Protein AF-A0A848ZVU8-F1 (afdb_monomer_lite)

Structure (mmCIF, N/CA/C/O backb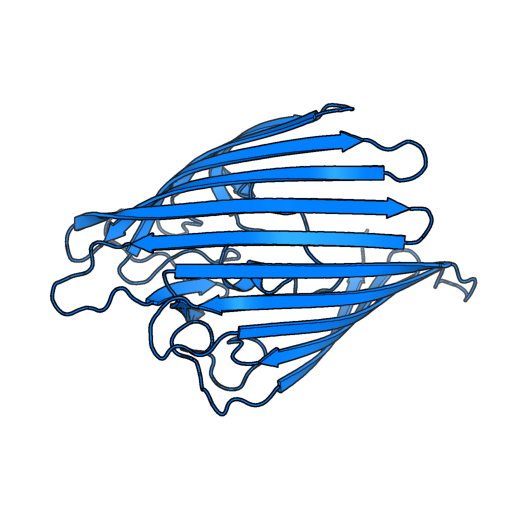one):
data_AF-A0A848ZVU8-F1
#
_entry.id   AF-A0A848ZVU8-F1
#
loop_
_atom_site.group_PDB
_atom_site.id
_atom_site.type_symbol
_atom_site.label_atom_id
_atom_site.label_alt_id
_atom_site.label_comp_id
_atom_site.label_asym_id
_atom_site.label_entity_id
_atom_site.label_seq_id
_atom_site.pdbx_PDB_ins_code
_atom_site.Cartn_x
_atom_site.Cartn_y
_atom_site.Cartn_z
_atom_site.occupancy
_atom_site.B_iso_or_equiv
_atom_site.auth_seq_id
_atom_site.auth_comp_id
_atom_site.auth_asym_id
_atom_site.auth_atom_id
_atom_site.pdbx_PDB_model_num
ATOM 1 N N . GLY A 1 1 ? -18.430 6.667 -8.704 1.00 91.88 1 GLY A N 1
ATOM 2 C CA . GLY A 1 1 ? -18.530 5.198 -8.638 1.00 91.88 1 GLY A CA 1
ATOM 3 C C . GLY A 1 1 ? -17.373 4.675 -7.822 1.00 91.88 1 GLY A C 1
ATOM 4 O O . GLY A 1 1 ? -16.769 5.476 -7.120 1.00 91.88 1 GLY A O 1
ATOM 5 N N . LEU A 1 2 ? -17.063 3.386 -7.935 1.00 94.06 2 LEU A N 1
ATOM 6 C CA . LEU A 1 2 ? -15.885 2.800 -7.294 1.00 94.06 2 LEU A CA 1
ATOM 7 C C . LEU A 1 2 ? -14.614 3.335 -7.968 1.00 94.06 2 LEU A C 1
ATOM 9 O O . LEU A 1 2 ? -14.500 3.275 -9.194 1.00 94.06 2 LEU A O 1
ATOM 13 N N . THR A 1 3 ? -13.694 3.915 -7.203 1.00 95.75 3 THR A N 1
ATOM 14 C CA . THR A 1 3 ? -12.430 4.449 -7.726 1.00 95.75 3 THR A CA 1
ATOM 15 C C . THR A 1 3 ? -11.360 4.470 -6.647 1.00 95.75 3 THR A C 1
ATOM 17 O O . THR A 1 3 ? -11.658 4.740 -5.493 1.00 95.75 3 THR A O 1
ATOM 20 N N . GLN A 1 4 ? -10.099 4.306 -7.054 1.00 96.50 4 GLN A N 1
ATOM 21 C CA . GLN A 1 4 ? -8.960 4.319 -6.140 1.00 96.50 4 GLN A CA 1
ATOM 22 C C . GLN A 1 4 ? -8.877 5.619 -5.318 1.00 96.50 4 GLN A C 1
ATOM 24 O O . GLN A 1 4 ? -8.911 6.713 -5.914 1.00 96.50 4 GLN A O 1
ATOM 29 N N . VAL A 1 5 ? -8.714 5.494 -4.001 1.00 97.50 5 VAL A N 1
ATOM 30 C CA . VAL A 1 5 ? -8.488 6.568 -3.027 1.00 97.50 5 VAL A CA 1
ATOM 31 C C . VAL A 1 5 ? -7.141 7.240 -3.315 1.00 97.50 5 VAL A C 1
ATOM 33 O O . VAL A 1 5 ? -6.122 6.557 -3.426 1.00 97.50 5 VAL A O 1
ATOM 36 N N . PRO A 1 6 ? -7.080 8.574 -3.514 1.00 97.69 6 PRO A N 1
ATOM 37 C CA . PRO A 1 6 ? -5.841 9.269 -3.836 1.00 97.69 6 PRO A CA 1
ATOM 38 C C . PRO A 1 6 ? -4.985 9.474 -2.581 1.00 97.69 6 PRO A C 1
ATOM 40 O O . PRO A 1 6 ? -4.923 10.575 -2.040 1.00 97.69 6 PRO A O 1
ATOM 43 N N . PHE A 1 7 ? -4.300 8.417 -2.149 1.00 98.38 7 PHE A N 1
ATOM 44 C CA . PHE A 1 7 ? -3.421 8.430 -0.984 1.00 98.38 7 PHE A CA 1
ATOM 45 C C . PHE A 1 7 ? -2.094 7.713 -1.271 1.00 98.38 7 PHE A C 1
ATOM 47 O O . PHE A 1 7 ? -2.036 6.812 -2.107 1.00 98.38 7 PHE A O 1
ATOM 54 N N . GLY A 1 8 ? -1.010 8.162 -0.628 1.00 98.12 8 GLY A N 1
ATOM 55 C CA . GLY A 1 8 ? 0.324 7.559 -0.735 1.00 98.12 8 GLY A CA 1
ATOM 56 C C . GLY A 1 8 ? 0.882 7.451 -2.163 1.00 98.12 8 GLY A C 1
ATOM 57 O O . GLY A 1 8 ? 0.468 8.164 -3.078 1.00 98.12 8 GLY A O 1
ATOM 58 N N . ILE A 1 9 ? 1.848 6.561 -2.379 1.00 97.94 9 ILE A N 1
ATOM 59 C CA . ILE A 1 9 ? 2.367 6.187 -3.701 1.00 97.94 9 ILE A CA 1
ATOM 60 C C . ILE A 1 9 ? 1.314 5.363 -4.441 1.00 97.94 9 ILE A C 1
ATOM 62 O O . ILE A 1 9 ? 0.715 4.456 -3.879 1.00 97.94 9 ILE A O 1
ATOM 66 N N . GLN A 1 10 ? 1.113 5.669 -5.725 1.00 95.06 10 GLN A N 1
ATOM 67 C CA . GLN A 1 10 ? 0.171 4.957 -6.590 1.00 95.06 10 GLN A CA 1
ATOM 68 C C . GLN A 1 10 ? 0.837 4.577 -7.921 1.00 95.06 10 GLN A C 1
ATOM 70 O O . GLN A 1 10 ? 1.674 5.321 -8.423 1.00 95.06 10 GLN A O 1
ATOM 75 N N . GLN A 1 11 ? 0.449 3.473 -8.561 1.00 84.69 11 GLN A N 1
ATOM 76 C CA . GLN A 1 11 ? -0.543 2.510 -8.063 1.00 84.69 11 GLN A CA 1
ATOM 77 C C . GLN A 1 11 ? 0.030 1.553 -7.004 1.00 84.69 11 GLN A C 1
ATOM 79 O O . GLN A 1 11 ? -0.695 1.159 -6.103 1.00 84.69 11 GLN A O 1
ATOM 84 N N . TYR A 1 12 ? 1.333 1.268 -7.060 1.00 92.56 12 TYR A N 1
ATOM 85 C CA . TYR A 1 12 ? 1.993 0.299 -6.181 1.00 92.56 12 TYR A CA 1
ATOM 86 C C . TYR A 1 12 ? 3.121 0.966 -5.388 1.00 92.56 12 TYR A C 1
ATOM 88 O O . TYR A 1 12 ? 4.042 1.535 -5.988 1.00 92.56 12 TYR A O 1
ATOM 96 N N . ASN A 1 13 ? 3.092 0.877 -4.055 1.00 95.19 13 ASN A N 1
ATOM 97 C CA . ASN A 1 13 ? 4.163 1.364 -3.171 1.00 95.19 13 ASN A CA 1
ATOM 98 C C . ASN A 1 13 ? 5.379 0.413 -3.169 1.00 95.19 13 ASN A C 1
ATOM 100 O O . ASN A 1 13 ? 6.474 0.781 -2.749 1.00 95.19 13 ASN A O 1
ATOM 104 N N . SER A 1 14 ? 5.216 -0.800 -3.693 1.00 96.75 14 SER A N 1
ATOM 105 C CA . SER A 1 14 ? 6.259 -1.821 -3.788 1.00 96.75 14 SER A CA 1
ATOM 106 C C . SER A 1 14 ? 6.562 -2.229 -5.239 1.00 96.75 14 SER A C 1
ATOM 108 O O . SER A 1 14 ? 6.066 -1.615 -6.193 1.00 96.75 14 SER A O 1
ATOM 110 N N . HIS A 1 15 ? 7.441 -3.221 -5.405 1.00 98.06 15 HIS A N 1
ATOM 111 C CA . HIS A 1 15 ? 7.774 -3.868 -6.679 1.00 98.06 15 HIS A CA 1
ATOM 112 C C . HIS A 1 15 ? 7.365 -5.345 -6.724 1.00 98.06 15 HIS A C 1
ATOM 114 O O . HIS A 1 15 ? 7.537 -5.990 -7.754 1.00 98.06 15 HIS A O 1
ATOM 120 N N . ASN A 1 16 ? 6.866 -5.879 -5.612 1.00 97.44 16 ASN A N 1
ATOM 121 C CA . ASN A 1 16 ? 6.530 -7.285 -5.424 1.00 97.44 16 ASN A CA 1
ATOM 122 C C . ASN A 1 16 ? 5.018 -7.546 -5.558 1.00 97.44 16 ASN A C 1
ATOM 124 O O . ASN A 1 16 ? 4.224 -6.608 -5.626 1.00 97.44 16 ASN A O 1
ATOM 128 N N . TRP A 1 17 ? 4.611 -8.818 -5.559 1.00 96.06 17 TRP A N 1
ATOM 129 C CA . TRP A 1 17 ? 3.204 -9.199 -5.728 1.00 96.06 17 TRP A CA 1
ATOM 130 C C . TRP A 1 17 ? 2.322 -8.965 -4.486 1.00 96.06 17 TRP A C 1
ATOM 132 O O . TRP A 1 17 ? 1.121 -8.753 -4.610 1.00 96.06 17 TRP A O 1
ATOM 142 N N . PHE A 1 18 ? 2.899 -8.994 -3.284 1.00 96.00 18 PHE A N 1
ATOM 143 C CA . PHE A 1 18 ? 2.185 -8.874 -2.007 1.00 96.00 18 PHE A CA 1
ATOM 144 C C . PHE A 1 18 ? 1.837 -7.435 -1.602 1.00 96.00 18 PHE A C 1
ATOM 146 O O . PHE A 1 18 ? 1.338 -7.250 -0.490 1.00 96.00 18 PHE A O 1
ATOM 153 N N . PHE A 1 19 ? 2.116 -6.436 -2.447 1.00 96.44 19 PHE A N 1
ATOM 154 C CA . PHE A 1 19 ? 2.071 -5.013 -2.085 1.00 96.44 19 PHE A CA 1
ATOM 155 C C . PHE A 1 19 ? 3.029 -4.670 -0.923 1.00 96.44 19 PHE A C 1
ATOM 157 O O . PHE A 1 19 ? 3.978 -5.411 -0.639 1.00 96.44 19 PHE A O 1
ATOM 164 N N . ASN A 1 20 ? 2.876 -3.495 -0.311 1.00 96.50 20 ASN A N 1
ATOM 165 C CA . ASN A 1 20 ? 3.573 -3.126 0.917 1.00 96.50 20 ASN A CA 1
ATOM 166 C C . ASN A 1 20 ? 2.650 -3.309 2.142 1.00 96.50 20 ASN A C 1
ATOM 168 O O . ASN A 1 20 ? 1.451 -3.536 2.004 1.00 96.50 20 ASN A O 1
ATOM 172 N N . LEU A 1 21 ? 3.194 -3.179 3.356 1.00 97.44 21 LEU A N 1
ATOM 173 C CA . LEU A 1 21 ? 2.435 -3.264 4.609 1.00 97.44 21 LEU A CA 1
ATOM 174 C C . LEU A 1 21 ? 1.251 -2.281 4.647 1.00 97.44 21 LEU A C 1
ATOM 176 O O . LEU A 1 21 ? 0.221 -2.596 5.235 1.00 97.44 21 LEU A O 1
ATOM 180 N N . SER A 1 22 ? 1.375 -1.126 3.981 1.00 97.44 22 SER A N 1
ATOM 181 C CA . SER A 1 22 ? 0.293 -0.144 3.832 1.00 97.44 22 SER A CA 1
ATOM 182 C C . SER A 1 22 ? -0.986 -0.716 3.218 1.00 97.44 22 SER A C 1
ATOM 184 O O . SER A 1 22 ? -2.065 -0.268 3.590 1.00 97.44 22 SER A O 1
ATOM 186 N N . TYR A 1 23 ? -0.883 -1.710 2.330 1.00 97.44 23 TYR A N 1
ATOM 187 C CA . TYR A 1 23 ? -2.045 -2.328 1.685 1.00 97.44 23 TYR A CA 1
ATOM 188 C C . TYR A 1 23 ? -2.958 -2.989 2.716 1.00 97.44 23 TYR A C 1
ATOM 190 O O . TYR A 1 23 ? -4.156 -2.745 2.742 1.00 97.44 23 TYR A O 1
ATOM 198 N N . TYR A 1 24 ? -2.371 -3.737 3.649 1.00 97.06 24 TYR A N 1
ATOM 199 C CA . TYR A 1 24 ? -3.092 -4.497 4.671 1.00 97.06 24 TYR A CA 1
ATOM 200 C C . TYR A 1 24 ? -3.733 -3.631 5.767 1.00 97.06 24 TYR A C 1
ATOM 202 O O . TYR A 1 24 ? -4.309 -4.169 6.710 1.00 97.06 24 TYR A O 1
ATOM 210 N N . VAL A 1 25 ? -3.618 -2.307 5.687 1.00 97.12 25 VAL A N 1
ATOM 211 C CA . VAL A 1 25 ? -4.238 -1.370 6.636 1.00 97.12 25 VAL A CA 1
ATOM 212 C C . VAL A 1 25 ? -4.985 -0.235 5.924 1.00 97.12 25 VAL A C 1
ATOM 214 O O . VAL A 1 25 ? -5.112 0.849 6.485 1.00 97.12 25 VAL A O 1
ATOM 217 N N . GLY A 1 26 ? -5.411 -0.457 4.674 1.00 95.94 26 GLY A N 1
ATOM 218 C CA . GLY A 1 26 ? -6.239 0.489 3.909 1.00 95.94 26 GLY A CA 1
ATOM 219 C C . GLY A 1 26 ? -5.496 1.695 3.329 1.00 95.94 26 GLY A C 1
ATOM 220 O O . GLY A 1 26 ? -6.105 2.608 2.795 1.00 95.94 26 GLY A O 1
ATOM 221 N N . MET A 1 27 ? -4.161 1.729 3.407 1.00 97.25 27 MET A N 1
ATOM 222 C CA . MET A 1 27 ? -3.356 2.911 3.052 1.00 97.25 27 MET A CA 1
ATOM 223 C C . MET A 1 27 ? -2.630 2.782 1.700 1.00 97.25 27 MET A C 1
ATOM 225 O O . MET A 1 27 ? -1.769 3.602 1.366 1.00 97.25 27 MET A O 1
ATOM 229 N N . GLU A 1 28 ? -2.920 1.734 0.928 1.00 97.00 28 GLU A N 1
ATOM 230 C CA . GLU A 1 28 ? -2.388 1.490 -0.417 1.00 97.00 28 GLU A CA 1
ATOM 231 C C . GLU A 1 28 ? -3.404 0.711 -1.253 1.00 97.00 28 GLU A C 1
ATOM 233 O O . GLU A 1 28 ? -4.101 -0.145 -0.729 1.00 97.00 28 GLU A O 1
ATOM 238 N N . ASP A 1 29 ? -3.458 1.012 -2.555 1.00 95.50 29 ASP A N 1
ATOM 239 C CA . ASP A 1 29 ? -4.355 0.403 -3.552 1.00 95.50 29 ASP A CA 1
ATOM 240 C C . ASP A 1 29 ? -5.830 0.277 -3.131 1.00 95.50 29 ASP A C 1
ATOM 242 O O . ASP A 1 29 ? -6.550 -0.624 -3.562 1.00 95.50 29 ASP A O 1
ATOM 246 N N . ASP A 1 30 ? -6.281 1.236 -2.330 1.00 95.00 30 ASP A N 1
ATOM 247 C CA . ASP A 1 30 ? -7.614 1.248 -1.757 1.00 95.00 30 ASP A CA 1
ATOM 248 C C . ASP A 1 30 ? -8.656 1.929 -2.671 1.00 95.00 30 ASP A C 1
ATOM 250 O O . ASP A 1 30 ? -8.293 2.812 -3.455 1.00 95.00 30 ASP A O 1
ATOM 254 N N . HIS A 1 31 ? -9.921 1.497 -2.652 1.00 95.56 31 HIS A N 1
ATOM 255 C CA . HIS A 1 31 ? -10.963 1.806 -3.629 1.00 95.56 31 HIS A CA 1
ATOM 256 C C . HIS A 1 31 ? -12.336 2.008 -2.984 1.00 95.56 31 HIS A C 1
ATOM 258 O O . HIS A 1 31 ? -12.993 1.063 -2.561 1.00 95.56 31 HIS A O 1
ATOM 264 N N . ASP A 1 32 ? -12.859 3.220 -3.164 1.00 95.75 32 ASP A N 1
ATOM 265 C CA . ASP A 1 32 ? -14.072 3.665 -2.490 1.00 95.75 32 ASP A CA 1
ATOM 266 C C . ASP A 1 32 ? -15.152 4.186 -3.435 1.00 95.75 32 ASP A C 1
ATOM 268 O O . ASP A 1 32 ? -14.921 4.540 -4.601 1.00 95.75 32 ASP A O 1
ATOM 272 N N . MET A 1 33 ? -16.376 4.279 -2.912 1.00 95.44 33 MET A N 1
ATOM 273 C CA . MET A 1 33 ? -17.545 4.755 -3.643 1.00 95.44 33 MET A CA 1
ATOM 274 C C . MET A 1 33 ? -17.670 6.277 -3.551 1.00 95.44 33 MET A C 1
ATOM 276 O O . MET A 1 33 ? -18.147 6.846 -2.565 1.00 95.44 33 MET A O 1
ATOM 280 N N . GLY A 1 34 ? -17.290 6.964 -4.630 1.00 96.31 34 GLY A N 1
ATOM 281 C CA . GLY A 1 34 ? -17.234 8.422 -4.614 1.00 96.31 34 GLY A CA 1
ATOM 282 C C . GLY A 1 34 ? -17.113 9.109 -5.966 1.00 96.31 34 GLY A C 1
ATOM 283 O O . GLY A 1 34 ? -17.447 8.563 -7.025 1.00 96.31 34 GLY A O 1
ATOM 284 N N . VAL A 1 35 ? -16.652 10.355 -5.912 1.00 98.06 35 VAL A N 1
ATOM 285 C CA . VAL A 1 35 ? -16.308 11.189 -7.064 1.00 98.06 35 VAL A CA 1
ATOM 286 C C . VAL A 1 35 ? -14.864 11.632 -6.903 1.00 98.06 35 VAL A C 1
ATOM 288 O O . VAL A 1 35 ? -14.488 12.171 -5.866 1.00 98.06 35 VAL A O 1
ATOM 291 N N . LYS A 1 36 ? -14.067 11.435 -7.954 1.00 98.31 36 LYS A N 1
ATOM 292 C CA . LYS A 1 36 ? -12.664 11.836 -8.006 1.00 98.31 36 LYS A CA 1
ATOM 293 C C . LYS A 1 36 ? -12.421 12.742 -9.205 1.00 98.31 36 LYS A C 1
ATOM 295 O O . LYS A 1 36 ? -12.818 12.421 -10.323 1.00 98.31 36 LYS A O 1
ATOM 300 N N . TYR A 1 37 ? -11.738 13.852 -8.963 1.00 98.25 37 TYR A N 1
ATOM 301 C CA . TYR A 1 37 ? -11.158 14.713 -9.982 1.00 98.25 37 TYR A CA 1
ATOM 302 C C . TYR A 1 37 ? -9.642 14.516 -10.005 1.00 98.25 37 TYR A C 1
ATOM 304 O O . TYR A 1 37 ? -9.002 14.454 -8.955 1.00 98.25 37 TYR A O 1
ATOM 312 N N . MET A 1 38 ? -9.061 14.448 -11.202 1.00 98.06 38 MET A N 1
ATOM 313 C CA . MET A 1 38 ? -7.624 14.292 -11.390 1.00 98.06 38 MET A CA 1
ATOM 314 C C . MET A 1 38 ? -7.121 15.233 -12.477 1.00 98.06 38 MET A C 1
ATOM 316 O O . MET A 1 38 ? -7.710 15.336 -13.552 1.00 98.06 38 MET A O 1
ATOM 320 N N . HIS A 1 39 ? -5.986 15.867 -12.203 1.00 98.19 39 HIS A N 1
ATOM 321 C CA . HIS A 1 39 ? -5.200 16.595 -13.182 1.00 98.19 39 HIS A CA 1
ATOM 322 C C . HIS A 1 39 ? -3.796 15.996 -13.270 1.00 98.19 39 HIS A C 1
ATOM 324 O O . HIS A 1 39 ? -3.111 15.850 -12.256 1.00 98.19 39 HIS A O 1
ATOM 330 N N . THR A 1 40 ? -3.349 15.716 -14.494 1.00 97.06 40 THR A N 1
ATOM 331 C CA . THR A 1 40 ? -2.016 15.177 -14.780 1.00 97.06 40 THR A CA 1
ATOM 332 C C . THR A 1 40 ? -1.274 16.131 -15.704 1.00 97.06 40 THR A C 1
ATOM 334 O O . THR A 1 40 ? -1.543 16.180 -16.902 1.00 97.06 40 THR A O 1
ATOM 337 N N . GLY A 1 41 ? -0.339 16.896 -15.145 1.00 97.38 41 GLY A N 1
ATOM 338 C CA . GLY A 1 41 ? 0.552 17.779 -15.891 1.00 97.38 41 GLY A CA 1
ATOM 339 C C . GLY A 1 41 ? 1.993 17.268 -15.922 1.00 97.38 41 GLY A C 1
ATOM 340 O O . GLY A 1 41 ? 2.349 16.268 -15.289 1.00 97.38 41 GLY A O 1
ATOM 341 N N . GLU A 1 42 ? 2.853 17.985 -16.646 1.00 96.44 42 GLU A N 1
ATOM 342 C CA . GLU A 1 42 ? 4.285 17.662 -16.738 1.00 96.44 42 GLU A CA 1
ATOM 343 C C . GLU A 1 42 ? 5.013 17.888 -15.410 1.00 96.44 42 GLU A C 1
ATOM 345 O O . GLU A 1 42 ? 5.807 17.054 -14.990 1.00 96.44 42 GLU A O 1
ATOM 350 N N . LYS A 1 43 ? 4.713 18.998 -14.726 1.00 97.75 43 LYS A N 1
ATOM 351 C CA . LYS A 1 43 ? 5.382 19.400 -13.479 1.00 97.75 43 LYS A CA 1
ATOM 352 C C . LYS A 1 43 ? 4.575 19.069 -12.226 1.00 97.75 43 LYS A C 1
ATOM 354 O O . LYS A 1 43 ? 5.155 18.818 -11.173 1.00 97.75 43 LYS A O 1
ATOM 359 N N . PHE A 1 44 ? 3.250 19.059 -12.341 1.00 98.38 44 PHE A N 1
ATOM 360 C CA . PHE A 1 44 ? 2.343 18.868 -11.216 1.00 98.38 44 PHE A CA 1
ATOM 361 C C . PHE A 1 44 ? 1.251 17.859 -11.552 1.00 98.38 44 PHE A C 1
ATOM 363 O O . PHE A 1 44 ? 0.684 17.892 -12.643 1.00 98.38 44 PHE A O 1
ATOM 370 N N . GLU A 1 45 ? 0.928 16.997 -10.597 1.00 98.38 45 GLU A N 1
ATOM 371 C CA . GLU A 1 45 ? -0.308 16.215 -10.594 1.00 98.38 45 GLU A CA 1
ATOM 372 C C . GLU A 1 45 ? -1.066 16.511 -9.311 1.00 98.38 45 GLU A C 1
ATOM 374 O O . GLU A 1 45 ? -0.458 16.738 -8.262 1.00 98.38 45 GLU A O 1
ATOM 379 N N . TYR A 1 46 ? -2.389 16.485 -9.380 1.00 98.25 46 TYR A N 1
ATOM 380 C CA . TYR A 1 46 ? -3.204 16.519 -8.180 1.00 98.25 46 TYR A CA 1
ATOM 381 C C . TYR A 1 46 ? -4.497 15.743 -8.367 1.00 98.25 46 TYR A C 1
ATOM 383 O O . TYR A 1 46 ? -5.051 15.659 -9.465 1.00 98.25 46 TYR A O 1
ATOM 391 N N . GLN A 1 47 ? -4.956 15.163 -7.268 1.00 98.62 47 GLN A N 1
ATOM 392 C CA . GLN A 1 47 ? -6.198 14.418 -7.177 1.00 98.62 47 GLN A CA 1
ATOM 393 C C . GLN A 1 47 ? -6.989 14.954 -5.988 1.00 98.62 47 GLN A C 1
ATOM 395 O O . GLN A 1 47 ? -6.426 15.180 -4.919 1.00 98.62 47 GLN A O 1
ATOM 400 N N . LEU A 1 48 ? -8.284 15.162 -6.192 1.00 98.69 48 LEU A N 1
ATOM 401 C CA . LEU A 1 48 ? -9.238 15.535 -5.153 1.00 98.69 48 LEU A CA 1
ATOM 402 C C . LEU A 1 48 ? -10.395 14.553 -5.228 1.00 98.69 48 LEU A C 1
ATOM 404 O O . LEU A 1 48 ? -10.921 14.315 -6.318 1.00 98.69 48 LEU A O 1
ATOM 408 N N . ALA A 1 49 ? -10.789 13.986 -4.098 1.00 98.62 49 ALA A N 1
ATOM 409 C CA . ALA A 1 49 ? -11.882 13.034 -4.059 1.00 98.62 49 ALA A CA 1
ATOM 410 C C . ALA A 1 49 ? -12.786 13.255 -2.852 1.00 98.62 49 ALA A C 1
ATOM 412 O O . ALA A 1 49 ? -12.346 13.723 -1.802 1.00 98.62 49 ALA A O 1
ATOM 413 N N . PHE A 1 50 ? -14.053 12.904 -3.042 1.00 98.62 50 PHE A N 1
ATOM 414 C CA . PHE A 1 50 ? -15.024 12.727 -1.977 1.00 98.62 50 PHE A CA 1
ATOM 415 C C . PHE A 1 50 ? -15.631 11.333 -2.095 1.00 98.62 50 PHE A C 1
ATOM 417 O O . PHE A 1 50 ? -16.134 10.971 -3.165 1.00 98.62 50 PHE A O 1
ATOM 424 N N . PHE A 1 51 ? -15.634 10.594 -0.995 1.00 98.00 51 PHE A N 1
ATOM 425 C CA . PHE A 1 51 ? -16.178 9.250 -0.890 1.00 98.00 51 PHE A CA 1
ATOM 426 C C . PHE A 1 51 ? -17.337 9.235 0.095 1.00 98.00 51 PHE A C 1
ATOM 428 O O . PHE A 1 51 ? -17.242 9.698 1.231 1.00 98.00 51 PHE A O 1
ATOM 435 N N . LYS A 1 52 ? -18.487 8.731 -0.358 1.00 95.62 52 LYS A N 1
ATOM 436 C CA . LYS A 1 52 ? -19.677 8.649 0.494 1.00 95.62 52 LYS A CA 1
ATOM 437 C C . LYS A 1 52 ? -19.546 7.511 1.504 1.00 95.62 52 LYS A C 1
ATOM 439 O O . LYS A 1 52 ? -20.095 7.641 2.604 1.00 95.62 52 LYS A O 1
ATOM 444 N N . ASN A 1 53 ? -18.880 6.436 1.097 1.00 92.94 53 ASN A N 1
ATOM 445 C CA . ASN A 1 53 ? -18.671 5.199 1.833 1.00 92.94 53 ASN A CA 1
ATOM 446 C C . ASN A 1 53 ? -17.533 4.386 1.193 1.00 92.94 53 ASN A C 1
ATOM 448 O O . ASN A 1 53 ? -17.244 4.582 0.006 1.00 92.94 53 ASN A O 1
ATOM 452 N N . ALA A 1 54 ? -17.014 3.437 1.969 1.00 91.62 54 ALA A N 1
ATOM 453 C CA . ALA A 1 54 ? -16.119 2.362 1.539 1.00 91.62 54 ALA A CA 1
ATOM 454 C C . ALA A 1 54 ? -16.702 1.463 0.421 1.00 91.62 54 ALA A C 1
ATOM 456 O O . ALA A 1 54 ? -17.854 1.654 -0.006 1.00 91.62 54 ALA A O 1
ATOM 457 N N . GLU A 1 55 ? -15.964 0.444 -0.040 1.00 87.06 55 GLU A N 1
ATOM 458 C CA . GLU A 1 55 ? -16.500 -0.593 -0.937 1.00 87.06 55 GLU A CA 1
ATOM 459 C C . GLU A 1 55 ? -17.722 -1.297 -0.300 1.00 87.06 55 GLU A C 1
ATOM 461 O O . GLU A 1 55 ? -17.612 -2.095 0.633 1.00 87.06 55 GLU A O 1
ATOM 466 N N . GLU A 1 56 ? -18.922 -1.025 -0.830 1.00 82.81 56 GLU A N 1
ATOM 467 C CA . GLU A 1 56 ? -20.175 -1.561 -0.289 1.00 82.81 56 GLU A CA 1
ATOM 468 C C . GLU A 1 56 ? -20.882 -2.507 -1.255 1.00 82.81 56 GLU A C 1
ATOM 470 O O . GLU A 1 56 ? -21.303 -2.128 -2.350 1.00 82.81 56 GLU A O 1
ATOM 475 N N . LEU A 1 57 ? -21.104 -3.741 -0.793 1.00 80.81 57 LEU A N 1
ATOM 476 C CA . LEU A 1 57 ? -21.915 -4.739 -1.500 1.00 80.81 57 LEU A CA 1
ATOM 477 C C . LEU A 1 57 ? -23.393 -4.695 -1.097 1.00 80.81 57 LEU A C 1
ATOM 479 O O . LEU A 1 57 ? -24.250 -5.236 -1.800 1.00 80.81 57 LEU A O 1
ATOM 483 N N . ARG A 1 58 ? -23.702 -4.099 0.060 1.00 75.12 58 ARG A N 1
ATOM 484 C CA . ARG A 1 58 ? -25.061 -3.975 0.594 1.00 75.12 58 ARG A CA 1
ATOM 485 C C . ARG A 1 58 ? -25.311 -2.529 0.989 1.00 75.12 58 ARG A C 1
ATOM 487 O O . ARG A 1 58 ? -24.896 -2.080 2.048 1.00 75.12 58 ARG A O 1
ATOM 494 N N . PHE A 1 59 ? -26.031 -1.809 0.138 1.00 75.00 59 PHE A N 1
ATOM 495 C CA . PHE A 1 59 ? -26.381 -0.420 0.410 1.00 75.00 59 PHE A CA 1
ATOM 496 C C . PHE A 1 59 ? -27.364 -0.330 1.587 1.00 75.00 59 PHE A C 1
ATOM 498 O O . PHE A 1 59 ? -28.499 -0.799 1.496 1.00 75.00 59 PHE A O 1
ATOM 505 N N . GLY A 1 60 ? -26.923 0.278 2.690 1.00 69.44 60 GLY A N 1
ATOM 506 C CA . GLY A 1 60 ? -27.719 0.488 3.897 1.00 69.44 60 GLY A CA 1
ATOM 507 C C . GLY A 1 60 ? -26.895 1.074 5.046 1.00 69.44 60 GLY A C 1
ATOM 508 O O . GLY A 1 60 ? -25.689 0.840 5.149 1.00 69.44 60 GLY A O 1
ATOM 509 N N . ASN A 1 61 ? -27.553 1.834 5.922 1.00 70.75 61 ASN A N 1
ATOM 510 C CA . ASN A 1 61 ? -26.882 2.496 7.047 1.00 70.75 61 ASN A CA 1
ATOM 511 C C . ASN A 1 61 ? -26.745 1.591 8.283 1.00 70.75 61 ASN A C 1
ATOM 513 O O . ASN A 1 61 ? -25.864 1.828 9.094 1.00 70.75 61 ASN A O 1
ATOM 517 N N . ASN A 1 62 ? -27.567 0.540 8.402 1.00 77.69 62 ASN A N 1
ATOM 518 C CA . ASN A 1 62 ? -27.699 -0.254 9.636 1.00 77.69 62 ASN A CA 1
ATOM 519 C C . ASN A 1 62 ? -27.100 -1.665 9.509 1.00 77.69 62 ASN A C 1
ATOM 521 O O . ASN A 1 62 ? -27.421 -2.560 10.288 1.00 77.69 62 ASN A O 1
ATOM 525 N N . THR A 1 63 ? -26.283 -1.896 8.484 1.00 83.12 63 THR A N 1
ATOM 526 C CA . THR A 1 63 ? -25.617 -3.179 8.253 1.00 83.12 63 THR A CA 1
ATOM 527 C C . THR A 1 63 ? -24.117 -2.980 8.193 1.00 83.12 63 THR A C 1
ATOM 529 O O . THR A 1 63 ? -23.641 -2.014 7.592 1.00 83.12 63 THR A O 1
ATOM 532 N N . GLU A 1 64 ? -23.399 -3.929 8.783 1.00 85.88 64 GLU A N 1
ATOM 533 C CA . GLU A 1 64 ? -21.941 -3.993 8.738 1.00 85.88 64 GLU A CA 1
ATOM 534 C C . GLU A 1 64 ? -21.447 -4.080 7.292 1.00 85.88 64 GLU A C 1
ATOM 536 O O . GLU A 1 64 ? -22.085 -4.710 6.436 1.00 85.88 64 GLU A O 1
ATOM 541 N N . THR A 1 65 ? -20.302 -3.453 7.031 1.00 85.56 65 THR A N 1
ATOM 542 C CA . THR A 1 65 ? -19.644 -3.494 5.727 1.00 85.56 65 THR A CA 1
ATOM 543 C C . THR A 1 65 ? -19.204 -4.931 5.428 1.00 85.56 65 THR A C 1
ATOM 545 O O . THR A 1 65 ? -18.564 -5.595 6.245 1.00 85.56 65 THR A O 1
ATOM 548 N N . SER A 1 66 ? -19.527 -5.446 4.242 1.00 89.06 66 SER A N 1
ATOM 549 C CA . SER A 1 66 ? -19.189 -6.831 3.878 1.00 89.06 66 SER A CA 1
ATOM 550 C C . SER A 1 66 ? -17.669 -7.053 3.849 1.00 89.06 66 SER A C 1
ATOM 552 O O . SER A 1 66 ? -16.980 -6.278 3.191 1.00 89.06 66 SER A O 1
ATOM 554 N N . PRO A 1 67 ? -17.133 -8.138 4.444 1.00 89.56 67 PRO A N 1
ATOM 555 C CA . PRO A 1 67 ? -15.703 -8.445 4.367 1.00 89.56 67 PRO A CA 1
ATOM 556 C C . PRO A 1 67 ? -15.281 -9.002 2.995 1.00 89.56 67 PRO A C 1
ATOM 558 O O . PRO A 1 67 ? -14.093 -9.093 2.708 1.00 89.56 67 PRO A O 1
ATOM 561 N N . ASN A 1 68 ? -16.230 -9.402 2.138 1.00 90.56 68 ASN A N 1
ATOM 562 C CA . ASN A 1 68 ? -15.972 -9.977 0.807 1.00 90.56 68 ASN A CA 1
ATOM 563 C C . ASN A 1 68 ? -15.639 -8.903 -0.242 1.00 90.56 68 ASN A C 1
ATOM 565 O O . ASN A 1 68 ? -16.351 -8.773 -1.233 1.00 90.56 68 ASN A O 1
ATOM 569 N N . ARG A 1 69 ? -14.593 -8.125 0.008 1.00 89.50 69 ARG A N 1
ATOM 570 C CA . ARG A 1 69 ? -14.183 -6.958 -0.780 1.00 89.50 69 ARG A CA 1
ATOM 571 C C . ARG A 1 69 ? -12.689 -7.005 -1.095 1.00 89.50 69 ARG A C 1
ATOM 573 O O . ARG A 1 69 ? -11.979 -7.839 -0.522 1.00 89.50 69 ARG A O 1
ATOM 580 N N . TYR A 1 70 ? -12.242 -6.169 -2.028 1.00 90.88 70 TYR A N 1
ATOM 581 C CA . TYR A 1 70 ? -10.826 -6.075 -2.402 1.00 90.88 70 TYR A CA 1
ATOM 582 C C . TYR A 1 70 ? -10.048 -5.171 -1.442 1.00 90.88 70 TYR A C 1
ATOM 584 O O . TYR A 1 70 ? -8.922 -5.496 -1.063 1.00 90.88 70 TYR A O 1
ATOM 592 N N . SER A 1 71 ? -10.678 -4.062 -1.066 1.00 92.62 71 SER A N 1
ATOM 593 C CA . SER A 1 71 ? -10.108 -2.992 -0.256 1.00 92.62 71 SER A CA 1
ATOM 594 C C . SER A 1 71 ? -10.167 -3.252 1.245 1.00 92.62 71 SER A C 1
ATOM 596 O O . SER A 1 71 ? -11.107 -3.876 1.747 1.00 92.62 71 SER A O 1
ATOM 598 N N . TYR A 1 72 ? -9.138 -2.794 1.963 1.00 94.94 72 TYR A N 1
ATOM 599 C CA . TYR A 1 72 ? -9.039 -2.944 3.415 1.00 94.94 72 TYR A CA 1
ATOM 600 C C . TYR A 1 72 ? -9.608 -1.724 4.122 1.00 94.94 72 TYR A C 1
ATOM 602 O O . TYR A 1 72 ? -8.877 -0.889 4.632 1.00 94.94 72 TYR A O 1
ATOM 610 N N . ASP A 1 73 ? -10.926 -1.699 4.207 1.00 94.25 73 ASP A N 1
ATOM 611 C CA . ASP A 1 73 ? -11.670 -0.644 4.892 1.00 94.25 73 ASP A CA 1
ATOM 612 C C . ASP A 1 73 ? -11.955 -1.004 6.353 1.00 94.25 73 ASP A C 1
ATOM 614 O O . ASP A 1 73 ? -11.889 -2.183 6.742 1.00 94.25 73 ASP A O 1
ATOM 618 N N . ILE A 1 74 ? -12.395 -0.033 7.149 1.00 94.94 74 ILE A N 1
ATOM 619 C CA . ILE A 1 74 ? -12.982 -0.291 8.468 1.00 94.94 74 ILE A CA 1
ATOM 620 C C . ILE A 1 74 ? -14.315 -1.053 8.332 1.00 94.94 74 ILE A C 1
ATOM 622 O O . ILE A 1 74 ? -15.108 -0.880 7.402 1.00 94.94 74 ILE A O 1
ATOM 626 N N . THR A 1 75 ? -14.564 -1.978 9.260 1.00 93.31 75 THR A N 1
ATOM 627 C CA . THR A 1 75 ? -15.791 -2.782 9.329 1.00 93.31 75 THR A CA 1
ATOM 628 C C . THR A 1 75 ? -16.195 -3.114 10.773 1.00 93.31 75 THR A C 1
ATOM 630 O O . THR A 1 75 ? -15.747 -2.497 11.741 1.00 93.31 75 THR A O 1
ATOM 633 N N . GLY A 1 76 ? -17.077 -4.103 10.931 1.00 92.81 76 GLY A N 1
ATOM 634 C CA . GLY A 1 76 ? -17.673 -4.513 12.187 1.00 92.81 76 GLY A CA 1
ATOM 635 C C . GLY A 1 76 ? -18.713 -3.487 12.596 1.00 92.81 76 GLY A C 1
ATOM 636 O O . GLY A 1 76 ? -19.677 -3.240 11.871 1.00 92.81 76 GLY A O 1
ATOM 637 N N . ARG A 1 77 ? -18.505 -2.869 13.759 1.00 94.44 77 ARG A N 1
ATOM 638 C CA . ARG A 1 77 ? -19.444 -1.892 14.324 1.00 94.44 77 ARG A CA 1
ATOM 639 C C . ARG A 1 77 ? -19.204 -0.460 13.849 1.00 94.44 77 ARG A C 1
ATOM 641 O O . ARG A 1 77 ? -19.962 0.415 14.241 1.00 94.44 77 ARG A O 1
ATOM 648 N N . ASN A 1 78 ? -18.199 -0.223 13.005 1.00 95.50 78 ASN A N 1
ATOM 649 C CA . ASN A 1 78 ? -17.876 1.091 12.450 1.00 95.50 78 ASN A CA 1
ATOM 650 C C . ASN A 1 78 ? -17.887 1.062 10.917 1.00 95.50 78 ASN A C 1
ATOM 652 O O . ASN A 1 78 ? -17.623 0.023 10.309 1.00 95.50 78 ASN A O 1
ATOM 656 N N . LYS A 1 79 ? -18.188 2.209 10.300 1.00 94.81 79 LYS A N 1
ATOM 657 C CA . LYS A 1 79 ? -18.203 2.398 8.843 1.00 94.81 79 LYS A CA 1
ATOM 658 C C . LYS A 1 79 ? -17.540 3.715 8.459 1.00 94.81 79 LYS A C 1
ATOM 660 O O . LYS A 1 79 ? -17.927 4.756 8.990 1.00 94.81 79 LYS A O 1
ATOM 665 N N . GLU A 1 80 ? -16.632 3.686 7.490 1.00 95.44 80 GLU A N 1
ATOM 666 C CA . GLU A 1 80 ? -16.105 4.905 6.868 1.00 95.44 80 GLU A CA 1
ATOM 667 C C . GLU A 1 80 ? -17.175 5.552 5.996 1.00 95.44 80 GLU A C 1
ATOM 669 O O . GLU A 1 80 ? -17.745 4.926 5.094 1.00 95.44 80 GLU A O 1
ATOM 674 N N . ILE A 1 81 ? -17.480 6.817 6.285 1.00 95.31 81 ILE A N 1
ATOM 675 C CA . ILE A 1 81 ? -18.424 7.614 5.512 1.00 95.31 81 ILE A CA 1
ATOM 676 C C . ILE A 1 81 ? -17.987 9.072 5.397 1.00 95.31 81 ILE A C 1
ATOM 678 O O . ILE A 1 81 ? -17.442 9.665 6.322 1.00 95.31 81 ILE A O 1
ATOM 682 N N . ASN A 1 82 ? -18.350 9.696 4.274 1.00 97.25 82 ASN A N 1
ATOM 683 C CA . ASN A 1 82 ? -18.119 11.120 4.005 1.00 97.25 82 ASN A CA 1
ATOM 684 C C . ASN A 1 82 ? -16.637 11.525 4.127 1.00 97.25 82 ASN A C 1
ATOM 686 O O . ASN A 1 82 ? -16.298 12.464 4.846 1.00 97.25 82 ASN A O 1
ATOM 690 N N . GLN A 1 83 ? -15.775 10.821 3.407 1.00 98.31 83 GLN A N 1
ATOM 691 C CA . GLN A 1 83 ? -14.336 11.033 3.406 1.00 98.31 83 GLN A CA 1
ATOM 692 C C . GLN A 1 83 ? -13.913 11.980 2.282 1.00 98.31 83 GLN A C 1
ATOM 694 O O . GLN A 1 83 ? -14.406 11.904 1.156 1.00 98.31 83 GLN A O 1
ATOM 699 N N . PHE A 1 84 ? -12.983 12.878 2.586 1.00 98.75 84 PHE A N 1
ATOM 700 C CA . PHE A 1 84 ? -12.301 13.735 1.629 1.00 98.75 84 PHE A CA 1
ATOM 701 C C . PHE A 1 84 ? -10.834 13.337 1.534 1.00 98.75 84 PHE A C 1
ATOM 703 O O . PHE A 1 84 ? -10.147 13.210 2.547 1.00 98.75 84 PHE A O 1
ATOM 710 N N . ASN A 1 85 ? -10.330 13.249 0.305 1.00 98.81 85 ASN A N 1
ATOM 711 C CA . ASN A 1 85 ? -8.918 13.010 0.046 1.00 98.81 85 ASN A CA 1
ATOM 712 C C . ASN A 1 85 ? -8.348 14.066 -0.891 1.00 98.81 85 ASN A C 1
ATOM 714 O O . ASN A 1 85 ? -8.990 14.505 -1.853 1.00 98.81 85 ASN A O 1
ATOM 718 N N . GLY A 1 86 ? -7.094 14.420 -0.641 1.00 98.69 86 GLY A N 1
ATOM 719 C CA . GLY A 1 86 ? -6.302 15.279 -1.502 1.00 98.69 86 GLY A CA 1
ATOM 720 C C . GLY A 1 86 ? -4.907 14.708 -1.683 1.00 98.69 86 GLY A C 1
ATOM 721 O O . GLY A 1 86 ? -4.255 14.324 -0.720 1.00 98.69 86 GLY A O 1
ATOM 722 N N . LYS A 1 87 ? -4.420 14.697 -2.918 1.00 98.75 87 LYS A N 1
ATOM 723 C CA . LYS A 1 87 ? -3.052 14.293 -3.234 1.00 98.75 87 LYS A CA 1
ATOM 724 C C . LYS A 1 87 ? -2.434 15.260 -4.211 1.00 98.75 87 LYS A C 1
ATOM 726 O O . LYS A 1 87 ? -3.075 15.673 -5.174 1.00 98.75 87 LYS A O 1
ATOM 731 N N . PHE A 1 88 ? -1.174 15.587 -3.978 1.00 98.81 88 PHE A N 1
ATOM 732 C CA . PHE A 1 88 ? -0.384 16.467 -4.820 1.00 98.81 88 PHE A CA 1
ATOM 733 C C . PHE A 1 88 ? 0.974 15.835 -5.096 1.00 98.81 88 PHE A C 1
ATOM 735 O O . PHE A 1 88 ? 1.591 15.280 -4.191 1.00 98.81 88 PHE A O 1
ATOM 742 N N . ILE A 1 89 ? 1.448 15.937 -6.336 1.00 98.81 89 ILE A N 1
ATOM 743 C CA . ILE A 1 89 ? 2.764 15.459 -6.757 1.00 98.81 89 ILE A CA 1
ATOM 744 C C . ILE A 1 89 ? 3.483 16.563 -7.518 1.00 98.81 89 ILE A C 1
ATOM 746 O O . ILE A 1 89 ? 2.970 17.098 -8.501 1.00 98.81 89 ILE A O 1
ATOM 750 N N . TYR A 1 90 ? 4.712 16.837 -7.100 1.00 98.69 90 TYR A N 1
ATOM 751 C CA . TYR A 1 90 ? 5.677 17.655 -7.807 1.00 98.69 90 TYR A CA 1
ATOM 752 C C . TYR A 1 90 ? 6.705 16.773 -8.520 1.00 98.69 90 TYR A C 1
ATOM 754 O O . TYR A 1 90 ? 7.386 15.965 -7.885 1.00 98.69 90 TYR A O 1
ATOM 762 N N . LYS A 1 91 ? 6.834 16.940 -9.839 1.00 98.69 91 LYS A N 1
ATOM 763 C CA . LYS A 1 91 ? 7.801 16.215 -10.671 1.00 98.69 91 LYS A CA 1
ATOM 764 C C . LYS A 1 91 ? 8.986 17.098 -11.021 1.00 98.69 91 LYS A C 1
ATOM 766 O O . LYS A 1 91 ? 8.812 18.261 -11.395 1.00 98.69 91 LYS A O 1
ATOM 771 N N . PHE A 1 92 ? 10.184 16.538 -10.929 1.00 98.25 92 PHE A N 1
ATOM 772 C CA . PHE A 1 92 ? 11.422 17.242 -11.242 1.00 98.25 92 PHE A CA 1
ATOM 773 C C . PHE A 1 92 ? 12.562 16.273 -11.568 1.00 98.25 92 PHE A C 1
ATOM 775 O O . PHE A 1 92 ? 12.423 15.060 -11.433 1.00 98.25 92 PHE A O 1
ATOM 782 N N . GLY A 1 93 ? 13.699 16.847 -11.963 1.00 96.81 93 GLY A N 1
ATOM 783 C CA . GLY A 1 93 ? 14.922 16.124 -12.292 1.00 96.81 93 GLY A CA 1
ATOM 784 C C . GLY A 1 93 ? 15.080 15.892 -13.795 1.00 96.81 93 GLY A C 1
ATOM 785 O O . GLY A 1 93 ? 14.139 15.518 -14.487 1.00 96.81 93 GLY A O 1
ATOM 786 N N . GLU A 1 94 ? 16.285 16.164 -14.297 1.00 93.19 94 GLU A N 1
ATOM 787 C CA . GLU A 1 94 ? 16.641 15.975 -15.712 1.00 93.19 94 GLU A CA 1
ATOM 788 C C . GLU A 1 94 ? 17.300 14.608 -15.932 1.00 93.19 94 GLU A C 1
ATOM 790 O O . GLU A 1 94 ? 16.910 13.852 -16.815 1.00 93.19 94 GLU A O 1
ATOM 795 N N . ALA A 1 95 ? 18.283 14.266 -15.090 1.00 94.81 95 ALA A N 1
ATOM 796 C CA . ALA A 1 95 ? 19.008 12.996 -15.159 1.00 94.81 95 ALA A CA 1
ATOM 797 C C . ALA A 1 95 ? 18.278 11.836 -14.459 1.00 94.81 95 ALA A C 1
ATOM 799 O O . ALA A 1 95 ? 18.578 10.669 -14.708 1.00 94.81 95 ALA A O 1
ATOM 800 N N . ALA A 1 96 ? 17.349 12.140 -13.554 1.00 97.00 96 ALA A N 1
ATOM 801 C CA . ALA A 1 96 ? 16.527 11.169 -12.844 1.00 97.00 96 ALA A CA 1
ATOM 802 C C . ALA A 1 96 ? 15.093 11.689 -12.798 1.00 97.00 96 ALA A C 1
ATOM 804 O O . ALA A 1 96 ? 14.880 12.856 -12.473 1.00 97.00 96 ALA A O 1
ATOM 805 N N . ALA A 1 97 ? 14.129 10.833 -13.125 1.00 97.88 97 ALA A N 1
ATOM 806 C CA . ALA A 1 97 ? 12.722 11.175 -13.025 1.00 97.88 97 ALA A CA 1
ATOM 807 C C . ALA A 1 97 ? 12.300 11.060 -11.560 1.00 97.88 97 ALA A C 1
ATOM 809 O O . ALA A 1 97 ? 12.214 9.951 -11.028 1.00 97.88 97 ALA A O 1
ATOM 810 N N . THR A 1 98 ? 12.050 12.199 -10.921 1.00 98.38 98 THR A N 1
ATOM 811 C CA . THR A 1 98 ? 11.732 12.276 -9.498 1.00 98.38 98 THR A CA 1
ATOM 812 C C . THR A 1 98 ? 10.325 12.808 -9.275 1.00 98.38 98 THR A C 1
ATOM 814 O O . THR A 1 98 ? 9.876 13.735 -9.953 1.00 98.38 98 THR A O 1
ATOM 817 N N . ARG A 1 99 ? 9.634 12.241 -8.285 1.00 98.56 99 ARG A N 1
ATOM 818 C CA . ARG A 1 99 ? 8.300 12.641 -7.834 1.00 98.56 99 ARG A CA 1
ATOM 819 C C . ARG A 1 99 ? 8.336 12.820 -6.319 1.00 98.56 99 ARG A C 1
ATOM 821 O O . ARG A 1 99 ? 8.669 11.884 -5.604 1.00 98.56 99 ARG A O 1
ATOM 828 N N . LEU A 1 100 ? 7.996 14.009 -5.833 1.00 98.81 100 LEU A N 1
ATOM 829 C CA . LEU A 1 100 ? 7.729 14.273 -4.417 1.00 98.81 100 LEU A CA 1
ATOM 830 C C . LEU A 1 100 ? 6.232 14.501 -4.263 1.00 98.81 100 LEU A C 1
ATOM 832 O O . LEU A 1 100 ? 5.682 15.349 -4.962 1.00 98.81 100 LEU A O 1
ATOM 836 N N . GLY A 1 101 ? 5.582 13.783 -3.359 1.00 98.75 101 GLY A N 1
ATOM 837 C CA . GLY A 1 101 ? 4.154 13.924 -3.143 1.00 98.75 101 GLY A CA 1
ATOM 838 C C . GLY A 1 101 ? 3.742 14.017 -1.687 1.00 98.75 101 GLY A C 1
ATOM 839 O O . GLY A 1 101 ? 4.477 13.653 -0.767 1.00 98.75 101 GLY A O 1
ATOM 840 N N . PHE A 1 102 ? 2.542 14.556 -1.518 1.00 98.81 102 PHE A N 1
ATOM 841 C CA . PHE A 1 102 ? 1.850 14.721 -0.253 1.00 98.81 102 PHE A CA 1
ATOM 842 C C . PHE A 1 102 ? 0.407 14.254 -0.423 1.00 98.81 102 PHE A C 1
ATOM 844 O O . PHE A 1 102 ? -0.219 14.570 -1.439 1.00 98.81 102 PHE A O 1
ATOM 851 N N . SER A 1 103 ? -0.110 13.519 0.557 1.00 98.81 103 SER A N 1
ATOM 852 C CA . SER A 1 103 ? -1.509 13.087 0.599 1.00 98.81 103 SER A CA 1
ATOM 853 C C . SER A 1 103 ? -2.144 13.426 1.940 1.00 98.81 103 SER A C 1
ATOM 855 O O . SER A 1 103 ? -1.469 13.418 2.969 1.00 98.81 103 SER A O 1
ATOM 857 N N . LEU A 1 104 ? -3.439 13.711 1.907 1.00 98.75 104 LEU A N 1
ATOM 858 C CA . LEU A 1 104 ? -4.290 13.965 3.059 1.00 98.75 104 LEU A CA 1
ATOM 859 C C . LEU A 1 104 ? -5.596 13.190 2.905 1.00 98.75 104 LEU A C 1
ATOM 861 O O . LEU A 1 104 ? -6.132 13.078 1.800 1.00 98.75 104 LEU A O 1
ATOM 865 N N . GLU A 1 105 ? -6.099 12.706 4.026 1.00 98.69 105 GLU A N 1
ATOM 866 C CA . GLU A 1 105 ? -7.358 11.994 4.165 1.00 98.69 105 GLU A CA 1
ATOM 867 C C . GLU A 1 105 ? -8.042 12.440 5.454 1.00 98.69 105 GLU A C 1
ATOM 869 O O . GLU A 1 105 ? -7.384 12.586 6.487 1.00 98.69 105 GLU A O 1
ATOM 874 N N . TYR A 1 106 ? -9.347 12.684 5.381 1.00 98.75 106 TYR A N 1
ATOM 875 C CA . TYR A 1 106 ? -10.185 12.966 6.540 1.00 98.75 106 TYR A CA 1
ATOM 876 C C . TYR A 1 106 ? -11.617 12.513 6.271 1.00 98.75 106 TYR A C 1
ATOM 878 O O . TYR A 1 106 ? -12.196 12.902 5.253 1.00 98.75 106 TYR A O 1
ATOM 886 N N . GLY A 1 107 ? -12.205 11.744 7.180 1.00 98.38 107 GLY A N 1
ATOM 887 C CA . GLY A 1 107 ? -13.562 11.227 7.032 1.00 98.38 107 GLY A CA 1
ATOM 888 C C . GLY A 1 107 ? -14.212 10.858 8.358 1.00 98.38 107 GLY A C 1
ATOM 889 O O . GLY A 1 107 ? -13.610 10.965 9.427 1.00 98.38 107 GLY A O 1
ATOM 890 N N . GLY A 1 108 ? -15.483 10.468 8.288 1.00 98.31 108 GLY A N 1
ATOM 891 C CA . GLY A 1 108 ? -16.274 10.068 9.445 1.00 98.31 108 GLY A CA 1
ATOM 892 C C . GLY A 1 108 ? -16.260 8.559 9.668 1.00 98.31 108 GLY A C 1
ATOM 893 O O . GLY A 1 108 ? -16.287 7.784 8.714 1.00 98.31 108 GLY A O 1
ATOM 894 N N . LEU A 1 109 ? -16.293 8.150 10.936 1.00 97.56 109 LEU A N 1
ATOM 895 C CA . LEU A 1 109 ? -16.493 6.765 11.361 1.00 97.56 109 LEU A CA 1
ATOM 896 C C . LEU A 1 109 ? -17.862 6.635 12.026 1.00 97.56 109 LEU A C 1
ATOM 898 O O . LEU A 1 109 ? -18.023 6.954 13.202 1.00 97.56 109 LEU A O 1
ATOM 902 N N . TYR A 1 110 ? -18.859 6.179 11.272 1.00 96.94 110 TYR A N 1
ATOM 903 C CA . TYR A 1 110 ? -20.205 5.972 11.800 1.00 96.94 110 TYR A CA 1
ATOM 904 C C . TYR A 1 110 ? -20.287 4.669 12.581 1.00 96.94 110 TYR A C 1
ATOM 906 O O . TYR A 1 110 ? -20.047 3.597 12.016 1.00 96.94 110 TYR A O 1
ATOM 914 N N . ASN A 1 111 ? -20.653 4.757 13.856 1.00 96.75 111 ASN A N 1
ATOM 915 C CA . ASN A 1 111 ? -20.814 3.592 14.708 1.00 96.75 111 ASN A CA 1
ATOM 916 C C . ASN A 1 111 ? -22.264 3.082 14.680 1.00 96.75 111 ASN A C 1
ATOM 918 O O . ASN A 1 111 ? -23.216 3.838 14.857 1.00 96.75 111 ASN A O 1
ATOM 922 N N . LEU A 1 112 ? -22.434 1.780 14.465 1.00 94.75 112 LEU A N 1
ATOM 923 C CA . LEU A 1 112 ? -23.742 1.142 14.305 1.00 94.75 112 LEU A CA 1
ATOM 924 C C . LEU A 1 112 ? -24.498 0.928 15.623 1.00 94.75 112 LEU A C 1
ATOM 926 O O . LEU A 1 112 ? -25.697 0.663 15.582 1.00 94.75 112 LEU A O 1
ATOM 930 N N . ASP A 1 113 ? -23.808 0.974 16.764 1.00 94.94 113 ASP A N 1
ATOM 931 C CA . ASP A 1 113 ? -24.403 0.766 18.088 1.00 94.94 113 ASP A CA 1
ATOM 932 C C . ASP A 1 113 ? -24.793 2.087 18.752 1.00 94.94 113 ASP A C 1
ATOM 934 O O . ASP A 1 113 ? -25.869 2.186 19.338 1.00 94.94 113 ASP A O 1
ATOM 938 N N . THR A 1 114 ? -23.922 3.096 18.672 1.00 96.06 114 THR A N 1
ATOM 939 C CA . THR A 1 114 ? -24.158 4.420 19.270 1.00 96.06 114 THR A CA 1
ATOM 940 C C . THR A 1 114 ? -24.890 5.373 18.329 1.00 96.06 114 THR A C 1
ATOM 942 O O . THR A 1 114 ? -25.460 6.355 18.793 1.00 96.06 114 THR A O 1
ATOM 945 N N . GLU A 1 115 ? -24.890 5.088 17.021 1.00 96.00 115 GLU A N 1
ATOM 946 C CA . GLU A 1 115 ? -25.348 5.992 15.955 1.00 96.00 115 GLU A CA 1
ATOM 947 C C . GLU A 1 115 ? -24.584 7.331 15.914 1.00 96.00 115 GLU A C 1
ATOM 949 O O . GLU A 1 115 ? -25.020 8.292 15.272 1.00 96.00 115 GLU A O 1
ATOM 954 N N . GLU A 1 116 ? -23.427 7.397 16.573 1.00 96.75 116 GLU A N 1
ATOM 955 C CA . GLU A 1 116 ? -22.571 8.575 16.617 1.00 96.75 116 GLU A CA 1
ATOM 956 C C . GLU A 1 116 ? -21.504 8.540 15.516 1.00 96.75 116 GLU A C 1
ATOM 958 O O . GLU A 1 116 ? -21.172 7.499 14.937 1.00 96.75 116 GLU A O 1
ATOM 963 N N . MET A 1 117 ? -20.984 9.725 15.200 1.00 97.50 117 MET A N 1
ATOM 964 C CA . MET A 1 117 ? -19.951 9.920 14.193 1.00 97.50 117 MET A CA 1
ATOM 965 C C . MET A 1 117 ? -18.622 10.215 14.880 1.00 97.50 117 MET A C 1
ATOM 967 O O . MET A 1 117 ? -18.429 11.316 15.392 1.00 97.50 117 MET A O 1
ATOM 971 N N . GLY A 1 118 ? -17.714 9.245 14.843 1.00 98.00 118 GLY A N 1
ATOM 972 C CA . GLY A 1 118 ? -16.296 9.476 15.088 1.00 98.00 118 GLY A CA 1
ATOM 973 C C . GLY A 1 118 ? -15.586 9.986 13.837 1.00 98.00 118 GLY A C 1
ATOM 974 O O . GLY A 1 118 ? -16.212 10.328 12.831 1.00 98.00 118 GLY A O 1
ATOM 975 N N . GLU A 1 119 ? -14.262 9.986 13.862 1.00 98.31 119 GLU A N 1
ATOM 976 C CA . GLU A 1 119 ? -13.451 10.513 12.764 1.00 98.31 119 GLU A CA 1
ATOM 977 C C . GLU A 1 119 ? -12.212 9.666 12.505 1.00 98.31 119 GLU A C 1
ATOM 979 O O . GLU A 1 119 ? -11.703 8.986 13.395 1.00 98.31 119 GLU A O 1
ATOM 984 N N . HIS A 1 120 ? -11.713 9.725 11.277 1.00 98.50 120 HIS A N 1
ATOM 985 C CA . HIS A 1 120 ? -10.396 9.218 10.930 1.00 98.50 120 HIS A CA 1
ATOM 986 C C . HIS A 1 120 ? -9.660 10.230 10.059 1.00 98.50 120 HIS A C 1
ATOM 988 O O . HIS A 1 120 ? -10.266 11.030 9.338 1.00 98.50 120 HIS A O 1
ATOM 994 N N . ALA A 1 121 ? -8.337 10.218 10.166 1.00 98.75 121 ALA A N 1
ATOM 995 C CA . ALA A 1 121 ? -7.475 11.120 9.429 1.00 98.75 121 ALA A CA 1
ATOM 996 C C . ALA A 1 121 ? -6.136 10.459 9.129 1.00 98.75 121 ALA A C 1
ATOM 998 O O . ALA A 1 121 ? -5.555 9.790 9.987 1.00 98.75 121 ALA A O 1
ATOM 999 N N . ALA A 1 122 ? -5.593 10.735 7.948 1.00 98.88 122 ALA A N 1
ATOM 1000 C CA . ALA A 1 122 ? -4.245 10.324 7.601 1.00 98.88 122 ALA A CA 1
ATOM 1001 C C . ALA A 1 122 ? -3.521 11.387 6.771 1.00 98.88 122 ALA A C 1
ATOM 1003 O O . ALA A 1 122 ? -4.114 12.127 5.985 1.00 98.88 122 ALA A O 1
ATOM 1004 N N . ILE A 1 123 ? -2.202 11.456 6.938 1.00 98.94 123 ILE A N 1
ATOM 1005 C CA . ILE A 1 123 ? -1.314 12.250 6.086 1.00 98.94 123 ILE A CA 1
ATOM 1006 C C . ILE A 1 123 ? -0.153 11.394 5.604 1.00 98.94 123 ILE A C 1
ATOM 1008 O O . ILE A 1 123 ? 0.346 10.548 6.344 1.00 98.94 123 ILE A O 1
ATOM 1012 N N . ALA A 1 124 ? 0.318 11.655 4.387 1.00 98.88 124 ALA A N 1
ATOM 1013 C CA . ALA A 1 124 ? 1.488 10.988 3.835 1.00 98.88 124 ALA A CA 1
ATOM 1014 C C . ALA A 1 124 ? 2.439 11.964 3.147 1.00 98.88 124 ALA A C 1
ATOM 1016 O O . ALA A 1 124 ? 2.007 12.875 2.442 1.00 98.88 124 ALA A O 1
ATOM 1017 N N . VAL A 1 125 ? 3.740 11.715 3.283 1.00 98.94 125 VAL A N 1
ATOM 1018 C CA . VAL A 1 125 ? 4.781 12.270 2.408 1.00 98.94 125 VAL A CA 1
ATOM 1019 C C . VAL A 1 125 ? 5.456 11.106 1.709 1.00 98.94 125 VAL A C 1
ATOM 1021 O O . VAL A 1 125 ? 5.810 10.115 2.349 1.00 98.94 125 VAL A O 1
ATOM 1024 N N . HIS A 1 126 ? 5.652 11.224 0.402 1.00 98.75 126 HIS A N 1
ATOM 1025 C CA . HIS A 1 126 ? 6.251 10.158 -0.379 1.00 98.75 126 HIS A CA 1
ATOM 1026 C C . HIS A 1 126 ? 7.165 10.674 -1.484 1.00 98.75 126 HIS A C 1
ATOM 1028 O O . HIS A 1 126 ? 6.997 11.775 -2.007 1.00 98.75 126 HIS A O 1
ATOM 1034 N N . TYR A 1 127 ? 8.152 9.862 -1.835 1.00 98.75 127 TYR A N 1
ATOM 1035 C CA . TYR A 1 127 ? 9.189 10.188 -2.795 1.00 98.75 127 TYR A CA 1
ATOM 1036 C C . TYR A 1 127 ? 9.462 8.989 -3.695 1.00 98.75 127 TYR A C 1
ATOM 1038 O O . TYR A 1 127 ? 9.661 7.880 -3.206 1.00 98.75 127 TYR A O 1
ATOM 1046 N N . GLU A 1 128 ? 9.510 9.220 -5.001 1.00 98.69 128 GLU A N 1
ATOM 1047 C CA . GLU A 1 128 ? 9.866 8.217 -6.002 1.00 98.69 128 GLU A CA 1
ATOM 1048 C C . GLU A 1 128 ? 10.971 8.771 -6.896 1.00 98.69 128 GLU A C 1
ATOM 1050 O O . GLU A 1 128 ? 10.927 9.934 -7.303 1.00 98.69 128 GLU A O 1
ATOM 1055 N N . ILE A 1 129 ? 11.948 7.936 -7.232 1.00 98.56 129 ILE A N 1
ATOM 1056 C CA . ILE A 1 129 ? 13.033 8.287 -8.143 1.00 98.56 129 ILE A CA 1
ATOM 1057 C C . ILE A 1 129 ? 13.337 7.125 -9.078 1.00 98.56 129 ILE A C 1
ATOM 1059 O O . ILE A 1 129 ? 13.521 5.990 -8.645 1.00 98.56 129 ILE A O 1
ATOM 1063 N N . THR A 1 130 ? 13.450 7.427 -10.366 1.00 98.56 130 THR A N 1
ATOM 1064 C CA . THR A 1 130 ? 13.942 6.493 -11.379 1.00 98.56 130 THR A CA 1
ATOM 1065 C C . THR A 1 130 ? 15.182 7.079 -12.035 1.00 98.56 130 THR A C 1
ATOM 1067 O O . THR A 1 130 ? 15.125 8.148 -12.646 1.00 98.56 130 THR A O 1
ATOM 1070 N N . HIS A 1 131 ? 16.307 6.374 -11.930 1.00 98.38 131 HIS A N 1
ATOM 1071 C CA . HIS A 1 131 ? 17.572 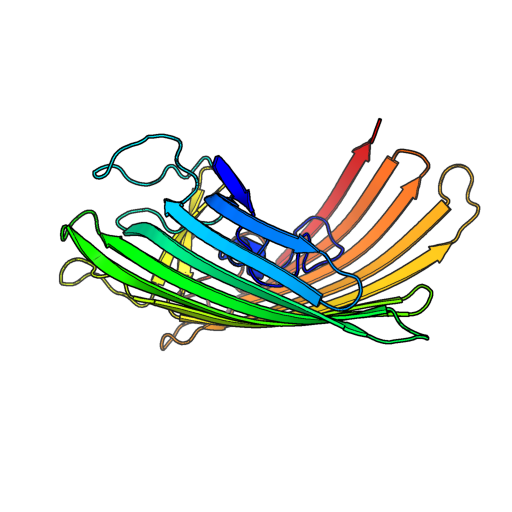6.772 -12.542 1.00 98.38 131 HIS A CA 1
ATOM 1072 C C . HIS A 1 131 ? 18.196 5.591 -13.290 1.00 98.38 131 HIS A C 1
ATOM 1074 O O . HIS A 1 131 ? 18.675 4.625 -12.690 1.00 98.38 131 HIS A O 1
ATOM 1080 N N . GLY A 1 132 ? 18.180 5.662 -14.624 1.00 97.62 132 GLY A N 1
ATOM 1081 C CA . GLY A 1 132 ? 18.596 4.550 -15.476 1.00 97.62 132 GLY A CA 1
ATOM 1082 C C . GLY A 1 132 ? 17.767 3.297 -15.186 1.00 97.62 132 GLY A C 1
ATOM 1083 O O . GLY A 1 132 ? 16.548 3.307 -15.312 1.00 97.62 132 GLY A O 1
ATOM 1084 N N . THR A 1 133 ? 18.431 2.215 -14.783 1.00 98.19 133 THR A N 1
ATOM 1085 C CA . THR A 1 133 ? 17.785 0.930 -14.471 1.00 98.19 133 THR A CA 1
ATOM 1086 C C . THR A 1 133 ? 17.305 0.806 -13.025 1.00 98.19 133 THR A C 1
ATOM 1088 O O . THR A 1 133 ? 16.759 -0.239 -12.671 1.00 98.19 133 THR A O 1
ATOM 1091 N N . TRP A 1 134 ? 17.561 1.806 -12.180 1.00 98.69 134 TRP A N 1
ATOM 1092 C CA . TRP A 1 134 ? 17.195 1.797 -10.766 1.00 98.69 134 TRP A CA 1
ATOM 1093 C C . TRP A 1 134 ? 15.888 2.541 -10.526 1.00 98.69 134 TRP A C 1
ATOM 1095 O O . TRP A 1 134 ? 15.679 3.619 -11.088 1.00 98.69 134 TRP A O 1
ATOM 1105 N N . ASN A 1 135 ? 15.057 2.003 -9.637 1.00 98.75 135 ASN A N 1
ATOM 1106 C CA . ASN A 1 135 ? 13.917 2.705 -9.059 1.00 98.75 135 ASN A CA 1
ATOM 1107 C C . ASN A 1 135 ? 13.997 2.641 -7.530 1.00 98.75 135 ASN A C 1
ATOM 1109 O O . ASN A 1 135 ? 14.384 1.618 -6.967 1.00 98.75 135 ASN A O 1
ATOM 1113 N N . GLY A 1 136 ? 13.666 3.747 -6.875 1.00 98.69 136 GLY A N 1
ATOM 1114 C CA . GLY A 1 136 ? 13.567 3.843 -5.427 1.00 98.69 136 GLY A CA 1
ATOM 1115 C C . GLY A 1 136 ? 12.285 4.555 -5.026 1.00 98.69 136 GLY A C 1
ATOM 1116 O O . GLY A 1 136 ? 11.888 5.528 -5.671 1.00 98.69 136 GLY A O 1
ATOM 1117 N N . LYS A 1 137 ? 11.660 4.087 -3.948 1.00 98.81 137 LYS A N 1
ATOM 1118 C CA . LYS A 1 137 ? 10.451 4.671 -3.370 1.00 98.81 137 LYS A CA 1
ATOM 1119 C C . LYS A 1 137 ? 10.585 4.742 -1.855 1.00 98.81 137 LYS A C 1
ATOM 1121 O O . LYS A 1 137 ? 11.074 3.799 -1.239 1.00 98.81 137 LYS A O 1
ATOM 1126 N N . ALA A 1 138 ? 10.153 5.841 -1.256 1.00 98.81 138 ALA A N 1
ATOM 1127 C CA . ALA A 1 138 ? 10.102 6.010 0.190 1.00 98.81 138 ALA A CA 1
ATOM 1128 C C . ALA A 1 138 ? 8.808 6.719 0.580 1.00 98.81 138 ALA A C 1
ATOM 1130 O O . ALA A 1 138 ? 8.403 7.670 -0.090 1.00 98.81 138 ALA A O 1
ATOM 1131 N N . GLN A 1 139 ? 8.177 6.291 1.668 1.00 98.88 139 GLN A N 1
ATOM 1132 C CA . GLN A 1 139 ? 6.944 6.900 2.150 1.00 98.88 139 GLN A CA 1
ATOM 1133 C C . GLN A 1 139 ? 6.855 6.860 3.672 1.00 98.88 139 GLN A C 1
ATOM 1135 O O . GLN A 1 139 ? 7.305 5.921 4.326 1.00 98.88 139 GLN A O 1
ATOM 1140 N N . PHE A 1 140 ? 6.256 7.913 4.217 1.00 98.88 140 PHE A N 1
ATOM 1141 C CA . PHE A 1 140 ? 5.898 8.039 5.618 1.00 98.88 140 PHE A CA 1
ATOM 1142 C C . PHE A 1 140 ? 4.420 8.409 5.723 1.00 98.88 140 PHE A C 1
ATOM 1144 O O . PHE A 1 140 ? 3.983 9.335 5.038 1.00 98.88 140 PHE A O 1
ATOM 1151 N N . ILE A 1 141 ? 3.680 7.703 6.575 1.00 98.88 141 ILE A N 1
ATOM 1152 C CA . ILE A 1 141 ? 2.266 7.950 6.872 1.00 98.88 141 ILE A CA 1
ATOM 1153 C C . ILE A 1 141 ? 2.099 8.144 8.378 1.00 98.88 141 ILE A C 1
ATOM 1155 O O . ILE A 1 141 ? 2.738 7.449 9.170 1.00 98.88 141 ILE A O 1
ATOM 1159 N N . VAL A 1 142 ? 1.204 9.048 8.760 1.00 98.88 142 VAL A N 1
ATOM 1160 C CA . VAL A 1 142 ? 0.594 9.097 10.093 1.00 98.88 142 VAL A CA 1
ATOM 1161 C C . VAL A 1 142 ? -0.901 8.909 9.899 1.00 98.88 142 VAL A C 1
ATOM 1163 O O . VAL A 1 142 ? -1.482 9.640 9.099 1.00 98.88 142 VAL A O 1
ATOM 1166 N N . ALA A 1 143 ? -1.497 7.956 10.606 1.00 98.75 143 ALA A N 1
ATOM 1167 C CA . ALA A 1 143 ? -2.923 7.662 10.543 1.00 98.75 143 ALA A CA 1
ATOM 1168 C C . ALA A 1 143 ? -3.512 7.564 11.953 1.00 98.75 143 ALA A C 1
ATOM 1170 O O . ALA A 1 143 ? -2.836 7.112 12.885 1.00 98.75 143 ALA A O 1
ATOM 1171 N N . SER A 1 144 ? -4.758 8.005 12.091 1.00 98.62 144 SER A N 1
ATOM 1172 C CA . SER A 1 144 ? -5.527 7.953 13.328 1.00 98.62 144 SER A CA 1
ATOM 1173 C C . SER A 1 144 ? -6.986 7.627 13.046 1.00 98.62 144 SER A C 1
ATOM 1175 O O . SER A 1 144 ? -7.565 8.146 12.089 1.00 98.62 144 SER A O 1
ATOM 1177 N N . HIS A 1 145 ? -7.570 6.798 13.906 1.00 98.56 145 HIS A N 1
ATOM 1178 C CA . HIS A 1 145 ? -8.967 6.385 13.847 1.00 98.56 145 HIS A CA 1
ATOM 1179 C C . HIS A 1 145 ? -9.583 6.526 15.240 1.00 98.56 145 HIS A C 1
ATOM 1181 O O . HIS A 1 145 ? -9.187 5.847 16.183 1.00 98.56 145 HIS A O 1
ATOM 1187 N N . ASN A 1 146 ? -10.575 7.396 15.380 1.00 97.81 146 ASN A N 1
ATOM 1188 C CA . ASN A 1 146 ? -11.233 7.688 16.647 1.00 97.81 146 ASN A CA 1
ATOM 1189 C C . ASN A 1 146 ? -12.748 7.445 16.525 1.00 97.81 146 ASN A C 1
ATOM 1191 O O . ASN A 1 146 ? -13.514 8.396 16.349 1.00 97.81 146 ASN A O 1
ATOM 1195 N N . PRO A 1 147 ? -13.202 6.177 16.555 1.00 97.00 147 PRO A N 1
ATOM 1196 C CA . PRO A 1 147 ? -14.622 5.853 16.490 1.00 97.00 147 PRO A CA 1
ATOM 1197 C C . PRO A 1 147 ? -15.339 6.168 17.810 1.00 97.00 147 PRO A C 1
ATOM 1199 O O . PRO A 1 147 ? -14.802 5.937 18.897 1.00 97.00 147 PRO A O 1
ATOM 1202 N N . GLU A 1 148 ? -16.602 6.592 17.731 1.00 97.19 148 GLU A N 1
ATOM 1203 C CA . GLU A 1 148 ? -17.478 6.745 18.901 1.00 97.19 148 GLU A CA 1
ATOM 1204 C C . GLU A 1 148 ? -18.102 5.398 19.307 1.00 97.19 148 GLU A C 1
ATOM 1206 O O . GLU A 1 148 ? -19.310 5.178 19.216 1.00 97.19 148 GLU A O 1
ATOM 1211 N N . ASN A 1 149 ? -17.247 4.455 19.720 1.00 96.44 149 ASN A N 1
ATOM 1212 C CA . ASN A 1 149 ? -17.668 3.124 20.164 1.00 96.44 149 ASN A CA 1
ATOM 1213 C C . ASN A 1 149 ? -18.533 3.188 21.437 1.00 96.44 149 ASN A C 1
ATOM 1215 O O . ASN A 1 149 ? -18.343 4.067 22.283 1.00 96.44 149 ASN A O 1
ATOM 1219 N N . ALA A 1 150 ? -19.408 2.188 21.605 1.00 95.06 150 ALA A N 1
ATOM 1220 C CA . ALA A 1 150 ? -20.235 2.012 22.797 1.00 95.06 150 ALA A CA 1
ATOM 1221 C C . ALA A 1 150 ? -19.405 1.954 24.090 1.00 95.06 150 ALA A C 1
ATOM 1223 O O . ALA A 1 150 ? -18.278 1.446 24.108 1.00 95.06 150 ALA A O 1
ATOM 1224 N N . GLU A 1 151 ? -19.989 2.438 25.189 1.00 94.19 151 GLU A N 1
ATOM 1225 C CA . GLU A 1 151 ? -19.333 2.498 26.497 1.00 94.19 151 GLU A CA 1
ATOM 1226 C C . GLU A 1 151 ? -18.735 1.136 26.901 1.00 94.19 151 GLU A C 1
ATOM 1228 O O . GLU A 1 151 ? -19.373 0.090 26.787 1.00 94.19 151 GLU A O 1
ATOM 1233 N N . GLY A 1 152 ? -17.481 1.149 27.360 1.00 92.56 152 GLY A N 1
ATOM 1234 C CA . GLY A 1 152 ? -16.737 -0.059 27.730 1.00 92.56 152 GLY A CA 1
ATOM 1235 C C . GLY A 1 152 ? -16.039 -0.780 26.570 1.00 92.56 152 GLY A C 1
ATOM 1236 O O . GLY A 1 152 ? -15.263 -1.699 26.829 1.00 92.56 152 GLY A O 1
ATOM 1237 N N . THR A 1 153 ? -16.246 -0.354 25.320 1.00 93.75 153 THR A N 1
ATOM 1238 C CA . THR A 1 153 ? -15.518 -0.884 24.158 1.00 93.75 153 THR A CA 1
ATOM 1239 C C . THR A 1 153 ? -14.223 -0.091 23.941 1.00 93.75 153 THR A C 1
ATOM 1241 O O . THR A 1 153 ? -14.285 1.135 23.803 1.00 93.75 153 THR A O 1
ATOM 1244 N N . PRO A 1 154 ? -13.045 -0.744 23.902 1.00 92.50 154 PRO A N 1
ATOM 1245 C CA . PRO A 1 154 ? -11.780 -0.068 23.622 1.00 92.50 154 PRO A CA 1
ATOM 1246 C C . PRO A 1 154 ? -11.764 0.657 22.265 1.00 92.50 154 PRO A C 1
ATOM 1248 O O . PRO A 1 154 ? -12.527 0.333 21.353 1.00 92.50 154 PRO A O 1
ATOM 1251 N N . ARG A 1 155 ? -10.888 1.661 22.147 1.00 95.38 155 ARG A N 1
ATOM 1252 C CA . ARG A 1 155 ? -10.684 2.473 20.929 1.00 95.38 155 ARG A CA 1
ATOM 1253 C C . ARG A 1 155 ? -9.245 2.408 20.409 1.00 95.38 155 ARG A C 1
ATOM 1255 O O . ARG A 1 155 ? -8.888 3.142 19.500 1.00 95.38 155 ARG A O 1
ATOM 1262 N N . ASP A 1 156 ? -8.411 1.554 20.993 1.00 97.44 156 ASP A N 1
ATOM 1263 C CA . ASP A 1 156 ? -7.003 1.356 20.630 1.00 97.44 156 ASP A CA 1
ATOM 1264 C C . ASP A 1 156 ? -6.806 0.476 19.385 1.00 97.44 156 ASP A C 1
ATOM 1266 O O . ASP A 1 156 ? -5.726 0.493 18.786 1.00 97.44 156 ASP A O 1
ATOM 1270 N N . ALA A 1 157 ? -7.851 -0.240 18.966 1.00 97.69 157 ALA A N 1
ATOM 1271 C CA . ALA A 1 157 ? -7.907 -0.960 17.704 1.00 97.69 157 ALA A CA 1
ATOM 1272 C C . ALA A 1 157 ? -9.226 -0.714 16.956 1.00 97.69 157 ALA A C 1
ATOM 1274 O O . ALA A 1 157 ? -10.286 -0.520 17.557 1.00 97.69 157 ALA A O 1
ATOM 1275 N N . VAL A 1 158 ? -9.149 -0.796 15.630 1.00 97.69 158 VAL A N 1
ATOM 1276 C CA . VAL A 1 158 ? -10.288 -0.864 14.714 1.00 97.69 158 VAL A CA 1
ATOM 1277 C C . VAL A 1 158 ? -10.306 -2.221 14.022 1.00 97.69 158 VAL A C 1
ATOM 1279 O O . VAL A 1 158 ? -9.269 -2.859 13.841 1.00 97.69 158 VAL A O 1
ATOM 1282 N N . THR A 1 159 ? -11.487 -2.676 13.617 1.00 97.25 159 THR A N 1
ATOM 1283 C CA . THR A 1 159 ? -11.611 -3.864 12.772 1.00 97.25 159 THR A CA 1
ATOM 1284 C C . THR A 1 159 ? -11.552 -3.444 11.313 1.00 97.25 159 THR A C 1
ATOM 1286 O O . THR A 1 159 ? -12.370 -2.636 10.882 1.00 97.25 159 THR A O 1
ATOM 1289 N N . MET A 1 160 ? -10.635 -4.030 10.551 1.00 97.00 160 MET A N 1
ATOM 1290 C CA . MET A 1 160 ? -10.589 -3.928 9.094 1.00 97.00 160 MET A CA 1
ATOM 1291 C C . MET A 1 160 ? -10.889 -5.285 8.466 1.00 97.00 160 MET A C 1
ATOM 1293 O O . MET A 1 160 ? -10.758 -6.323 9.117 1.00 97.00 160 MET A O 1
ATOM 1297 N N . ALA A 1 161 ? -11.321 -5.303 7.208 1.00 94.44 161 ALA A N 1
ATOM 1298 C CA . ALA A 1 161 ? -11.540 -6.555 6.490 1.00 94.44 161 ALA A CA 1
ATOM 1299 C C . ALA A 1 161 ? -11.326 -6.419 4.990 1.00 94.44 161 ALA A C 1
ATOM 1301 O O . ALA A 1 161 ? -11.636 -5.388 4.409 1.00 94.44 161 ALA A O 1
ATOM 1302 N N . ALA A 1 162 ? -10.894 -7.519 4.382 1.00 93.31 162 ALA A N 1
ATOM 1303 C CA . ALA A 1 162 ? -10.982 -7.793 2.953 1.00 93.31 162 ALA A CA 1
ATOM 1304 C C . ALA A 1 162 ? -10.950 -9.317 2.748 1.00 93.31 162 ALA A C 1
ATOM 1306 O O . ALA A 1 162 ? -10.703 -10.079 3.690 1.00 93.31 162 ALA A O 1
ATOM 1307 N N . TYR A 1 163 ? -11.214 -9.787 1.526 1.00 92.25 163 TYR A N 1
ATOM 1308 C CA . TYR A 1 163 ? -11.134 -11.211 1.156 1.00 92.25 163 TYR A CA 1
ATOM 1309 C C . TYR A 1 163 ? -11.899 -12.172 2.089 1.00 92.25 163 TYR A C 1
ATOM 1311 O O . TYR A 1 163 ? -11.519 -13.326 2.289 1.00 92.25 163 TYR A O 1
ATOM 1319 N N . GLY A 1 164 ? -13.001 -11.693 2.663 1.00 91.62 164 GLY A N 1
ATOM 1320 C CA . GLY A 1 164 ? -13.922 -12.477 3.479 1.00 91.62 164 GLY A CA 1
ATOM 1321 C C . GLY A 1 164 ? -13.520 -12.656 4.940 1.00 91.62 164 GLY A C 1
ATOM 1322 O O . GLY A 1 164 ? -14.234 -13.362 5.650 1.00 91.62 164 GLY A O 1
ATOM 1323 N N . THR A 1 165 ? -12.440 -12.023 5.416 1.00 90.75 165 THR A N 1
ATOM 1324 C CA . THR A 1 165 ? -12.004 -12.168 6.816 1.00 90.75 165 THR A CA 1
ATOM 1325 C C . THR A 1 165 ? -11.663 -10.820 7.463 1.00 90.75 165 THR A C 1
ATOM 1327 O O . THR A 1 165 ? -10.898 -10.052 6.878 1.00 90.75 165 THR A O 1
ATOM 1330 N N . PRO A 1 166 ? -12.200 -10.523 8.664 1.00 95.25 166 PRO A N 1
ATOM 1331 C CA . PRO A 1 166 ? -11.801 -9.362 9.449 1.00 95.25 166 PRO A CA 1
ATOM 1332 C C . PRO A 1 166 ? -10.580 -9.639 10.335 1.00 95.25 166 PRO A C 1
ATOM 1334 O O . PRO A 1 166 ? -10.352 -10.772 10.763 1.00 95.25 166 PRO A O 1
ATOM 1337 N N . TYR A 1 167 ? -9.850 -8.583 10.669 1.00 97.00 167 TYR A N 1
ATOM 1338 C CA . TYR A 1 167 ? -8.812 -8.569 11.697 1.00 97.00 167 TYR A CA 1
ATOM 1339 C C . TYR A 1 167 ? -8.713 -7.187 12.337 1.00 97.00 167 TYR A C 1
ATOM 1341 O O . TYR A 1 167 ? -9.267 -6.201 11.849 1.00 97.00 167 TYR A O 1
ATOM 1349 N N . GLU A 1 168 ? -8.017 -7.121 13.459 1.00 97.62 168 GLU A N 1
ATOM 1350 C CA . GLU A 1 168 ? -7.789 -5.894 14.195 1.00 97.62 168 GLU A CA 1
ATOM 1351 C C . GLU A 1 168 ? -6.517 -5.189 13.725 1.00 97.62 168 GLU A C 1
ATOM 1353 O O . GLU A 1 168 ? -5.461 -5.799 13.539 1.00 97.62 168 GLU A O 1
ATOM 1358 N N . VAL A 1 169 ? -6.613 -3.871 13.599 1.00 98.38 169 VAL A N 1
ATOM 1359 C CA . VAL A 1 169 ? -5.517 -2.958 13.277 1.00 98.38 169 VAL A CA 1
ATOM 1360 C C . VAL A 1 169 ? -5.449 -1.909 14.376 1.00 98.38 169 VAL A C 1
ATOM 1362 O O . VAL A 1 169 ? -6.479 -1.468 14.879 1.00 98.38 169 VAL A O 1
ATOM 1365 N N . ALA A 1 170 ? -4.244 -1.516 14.788 1.00 98.50 170 ALA A N 1
ATOM 1366 C CA . ALA A 1 170 ? -4.086 -0.413 15.732 1.00 98.50 170 ALA A CA 1
ATOM 1367 C C . ALA A 1 170 ? -4.771 0.855 15.198 1.00 98.50 170 ALA A C 1
ATOM 1369 O O . ALA A 1 170 ? -4.572 1.216 14.041 1.00 98.50 170 ALA A O 1
ATOM 1370 N N . SER A 1 171 ? -5.540 1.544 16.038 1.00 98.25 171 SER A N 1
ATOM 1371 C CA . SER A 1 171 ? -6.269 2.748 15.621 1.00 98.25 171 SER A CA 1
ATOM 1372 C C . SER A 1 171 ? -5.336 3.882 15.203 1.00 98.25 171 SER A C 1
ATOM 1374 O O . SER A 1 171 ? -5.597 4.576 14.227 1.00 98.25 171 SER A O 1
ATOM 1376 N N . ASP A 1 172 ? -4.214 4.030 15.908 1.00 98.62 172 ASP A N 1
ATOM 1377 C CA . ASP A 1 172 ? -3.236 5.085 15.665 1.00 98.62 172 ASP A CA 1
ATOM 1378 C C . ASP A 1 172 ? -1.862 4.481 15.368 1.00 98.62 172 ASP A C 1
ATOM 1380 O O . ASP A 1 172 ? -1.303 3.717 16.172 1.00 98.62 172 ASP A O 1
ATOM 1384 N N . PHE A 1 173 ? -1.277 4.862 14.233 1.00 98.81 173 PHE A N 1
ATOM 1385 C CA . PHE A 1 173 ? 0.039 4.378 13.830 1.00 98.81 173 PHE A CA 1
ATOM 1386 C C . PHE A 1 173 ? 0.806 5.355 12.940 1.00 98.81 173 PHE A C 1
ATOM 1388 O O . PHE A 1 173 ? 0.253 6.195 12.231 1.00 98.81 173 PHE A O 1
ATOM 1395 N N . ASN A 1 174 ? 2.126 5.185 12.955 1.00 98.88 174 ASN A N 1
ATOM 1396 C CA . ASN A 1 174 ? 3.004 5.697 11.916 1.00 98.88 174 ASN A CA 1
ATOM 1397 C C . ASN A 1 174 ? 3.418 4.534 11.004 1.00 98.88 174 ASN A C 1
ATOM 1399 O O . ASN A 1 174 ? 3.787 3.475 11.505 1.00 98.88 174 ASN A O 1
ATOM 1403 N N . MET A 1 175 ? 3.432 4.737 9.689 1.00 98.69 175 MET A N 1
ATOM 1404 C CA . MET A 1 175 ? 3.928 3.756 8.717 1.00 98.69 175 MET A CA 1
ATOM 1405 C C . MET A 1 175 ? 5.143 4.312 7.985 1.00 98.69 175 MET A C 1
ATOM 1407 O O . MET A 1 175 ? 5.142 5.464 7.554 1.00 98.69 175 MET A O 1
ATOM 1411 N N . TYR A 1 176 ? 6.158 3.480 7.793 1.00 98.81 176 TYR A N 1
ATOM 1412 C CA . TYR A 1 176 ? 7.367 3.805 7.047 1.00 98.81 176 TYR A CA 1
ATOM 1413 C C . TYR A 1 176 ? 7.583 2.730 5.990 1.00 98.81 176 TYR A C 1
ATOM 1415 O O . TYR A 1 176 ? 7.591 1.550 6.333 1.00 98.81 176 TYR A O 1
ATOM 1423 N N . SER A 1 177 ? 7.806 3.113 4.734 1.00 98.81 177 SER A N 1
ATOM 1424 C CA . SER A 1 177 ? 8.187 2.178 3.674 1.00 98.81 177 SER A CA 1
ATOM 1425 C C . SER A 1 177 ? 9.407 2.662 2.899 1.00 98.81 177 SER A C 1
ATOM 1427 O O . SER A 1 177 ? 9.602 3.861 2.679 1.00 98.81 177 SER A O 1
ATOM 1429 N N . LEU A 1 178 ? 10.237 1.705 2.488 1.00 98.81 178 LEU A N 1
ATOM 1430 C CA . LEU A 1 178 ? 11.375 1.911 1.603 1.00 98.81 178 LEU A CA 1
ATOM 1431 C C . LEU A 1 178 ? 11.452 0.739 0.627 1.00 98.81 178 LEU A C 1
ATOM 1433 O O . LEU A 1 178 ? 11.503 -0.418 1.036 1.00 98.81 178 LEU A O 1
ATOM 1437 N N . ALA A 1 179 ? 11.485 1.052 -0.658 1.00 98.75 179 ALA A N 1
ATOM 1438 C CA . ALA A 1 179 ? 11.503 0.088 -1.741 1.00 98.75 179 ALA A CA 1
ATOM 1439 C C . ALA A 1 179 ? 12.596 0.456 -2.741 1.00 98.75 179 ALA A C 1
ATOM 1441 O O . ALA A 1 179 ? 12.770 1.626 -3.088 1.00 98.75 179 ALA A O 1
ATOM 1442 N N . ILE A 1 180 ? 13.336 -0.542 -3.213 1.00 98.81 180 ILE A N 1
ATOM 1443 C CA . ILE A 1 180 ? 14.363 -0.369 -4.239 1.00 98.81 180 ILE A CA 1
ATOM 1444 C C . ILE A 1 180 ? 14.306 -1.516 -5.236 1.00 98.81 180 ILE A C 1
ATOM 1446 O O . ILE A 1 180 ? 14.163 -2.677 -4.856 1.00 98.81 180 ILE A O 1
ATOM 1450 N N . SER A 1 181 ? 14.478 -1.193 -6.513 1.00 98.88 181 SER A N 1
ATOM 1451 C CA . SER A 1 181 ? 14.604 -2.184 -7.569 1.00 98.88 181 SER A CA 1
ATOM 1452 C C . SER A 1 181 ? 15.680 -1.832 -8.586 1.00 98.88 181 SER A C 1
ATOM 1454 O O . SER A 1 181 ? 16.085 -0.675 -8.750 1.00 98.88 181 SER A O 1
ATOM 1456 N N . LYS A 1 182 ? 16.156 -2.863 -9.286 1.00 98.81 182 LYS A N 1
ATOM 1457 C CA . LYS A 1 182 ? 17.094 -2.751 -10.398 1.00 98.81 182 LYS A CA 1
ATOM 1458 C C . LYS A 1 182 ? 16.688 -3.679 -11.531 1.00 98.81 182 LYS A C 1
ATOM 1460 O O . LYS A 1 182 ? 16.626 -4.893 -11.353 1.00 98.81 182 LYS A O 1
ATOM 1465 N N . ASN A 1 183 ? 16.512 -3.106 -12.713 1.00 98.75 183 ASN A N 1
ATOM 1466 C CA . ASN A 1 183 ? 16.322 -3.856 -13.947 1.00 98.75 183 ASN A CA 1
ATOM 1467 C C . ASN A 1 183 ? 17.669 -4.311 -14.524 1.00 98.75 183 ASN A C 1
ATOM 1469 O O . ASN A 1 183 ? 18.629 -3.540 -14.599 1.00 98.75 183 ASN A O 1
ATOM 1473 N N . VAL A 1 184 ? 17.732 -5.571 -14.944 1.00 98.69 184 VAL A N 1
ATOM 1474 C CA . VAL A 1 184 ? 18.875 -6.184 -15.618 1.00 98.69 184 VAL A CA 1
ATOM 1475 C C . VAL A 1 184 ? 18.362 -6.838 -16.895 1.00 98.69 184 VAL A C 1
ATOM 1477 O O . VAL A 1 184 ? 17.716 -7.885 -16.856 1.00 98.69 184 VAL A O 1
ATOM 1480 N N . GLY A 1 185 ? 18.661 -6.209 -18.031 1.00 98.38 185 GLY A N 1
ATOM 1481 C CA . GLY A 1 185 ? 18.352 -6.772 -19.341 1.00 98.38 185 GLY A CA 1
ATOM 1482 C C . GLY A 1 185 ? 19.163 -8.043 -19.597 1.00 98.38 185 GLY A C 1
ATOM 1483 O O . GLY A 1 185 ? 20.369 -8.077 -19.345 1.00 98.38 185 GLY A O 1
ATOM 1484 N N . VAL A 1 186 ? 18.502 -9.080 -20.107 1.00 98.38 186 VAL A N 1
ATOM 1485 C CA . VAL A 1 186 ? 19.109 -10.371 -20.459 1.00 98.38 186 VAL A CA 1
ATOM 1486 C C . VAL A 1 186 ? 18.631 -10.824 -21.840 1.00 98.38 186 VAL A C 1
ATOM 1488 O O . VAL A 1 186 ? 17.628 -10.340 -22.353 1.00 98.38 186 VAL A O 1
ATOM 1491 N N . ALA A 1 187 ? 19.361 -11.752 -22.459 1.00 97.44 187 ALA A N 1
ATOM 1492 C CA . ALA A 1 187 ? 19.032 -12.316 -23.770 1.00 97.44 187 ALA A CA 1
ATOM 1493 C C . ALA A 1 187 ? 18.896 -13.845 -23.677 1.00 97.44 187 ALA A C 1
ATOM 1495 O O . ALA A 1 187 ? 19.626 -14.593 -24.328 1.00 97.44 187 ALA A O 1
ATOM 1496 N N . TRP A 1 188 ? 18.008 -14.324 -22.802 1.00 97.62 188 TRP A N 1
ATOM 1497 C CA . TRP A 1 188 ? 17.842 -15.751 -22.494 1.00 97.62 188 TRP A CA 1
ATOM 1498 C C . TRP A 1 188 ? 16.600 -16.319 -23.184 1.00 97.62 188 TRP A C 1
ATOM 1500 O O . TRP A 1 188 ? 15.656 -16.788 -22.546 1.00 97.62 188 TRP A O 1
ATOM 1510 N N . GLY A 1 189 ? 16.585 -16.243 -24.516 1.00 96.38 189 GLY A N 1
ATOM 1511 C CA . GLY A 1 189 ? 15.419 -16.621 -25.313 1.00 96.38 189 GLY A CA 1
ATOM 1512 C C . GLY A 1 189 ? 14.237 -15.684 -25.031 1.00 96.38 189 GLY A C 1
ATOM 1513 O O . GLY A 1 189 ? 14.379 -14.485 -25.262 1.00 96.38 189 GLY A O 1
ATOM 1514 N N . PRO A 1 190 ? 13.079 -16.186 -24.555 1.00 96.00 190 PRO A N 1
ATOM 1515 C CA . PRO A 1 190 ? 11.922 -15.337 -24.283 1.00 96.00 190 PRO A CA 1
ATOM 1516 C C . PRO A 1 190 ? 12.128 -14.401 -23.087 1.00 96.00 190 PRO A C 1
ATOM 1518 O O . PRO A 1 190 ? 11.451 -13.381 -23.030 1.00 96.00 190 PRO A O 1
ATOM 1521 N N . VAL A 1 191 ? 13.035 -14.719 -22.153 1.00 98.44 191 VAL A N 1
ATOM 1522 C CA . VAL A 1 191 ? 13.306 -13.884 -20.974 1.00 98.44 191 VAL A CA 1
ATOM 1523 C C . VAL A 1 191 ? 14.184 -12.700 -21.372 1.00 98.44 191 VAL A C 1
ATOM 1525 O O . VAL A 1 191 ? 15.316 -12.890 -21.828 1.00 98.44 191 VAL A O 1
ATOM 1528 N N . THR A 1 192 ? 13.669 -11.488 -21.170 1.00 98.31 192 THR A N 1
ATOM 1529 C CA . THR A 1 192 ? 14.305 -10.237 -21.616 1.00 98.31 192 THR A CA 1
ATOM 1530 C C . THR A 1 192 ? 14.750 -9.334 -20.471 1.00 98.31 192 THR A C 1
ATOM 1532 O O . THR A 1 192 ? 15.651 -8.513 -20.652 1.00 98.31 192 THR A O 1
ATOM 1535 N N . ASN A 1 193 ? 14.158 -9.474 -19.285 1.00 98.56 193 ASN A N 1
ATOM 1536 C CA . ASN A 1 193 ? 14.482 -8.635 -18.137 1.00 98.56 193 ASN A CA 1
ATOM 1537 C C . ASN A 1 193 ? 14.305 -9.385 -16.819 1.00 98.56 193 ASN A C 1
ATOM 1539 O O . ASN A 1 193 ? 13.348 -10.142 -16.640 1.00 98.56 193 ASN A O 1
ATOM 1543 N N . LEU A 1 194 ? 15.220 -9.111 -15.894 1.00 98.81 194 LEU A N 1
ATOM 1544 C CA . LEU A 1 194 ? 15.132 -9.489 -14.492 1.00 98.81 194 LEU A CA 1
ATOM 1545 C C . LEU A 1 194 ? 15.109 -8.205 -13.663 1.00 98.81 194 LEU A C 1
ATOM 1547 O O . LEU A 1 194 ? 16.086 -7.453 -13.662 1.00 98.81 194 LEU A O 1
ATOM 1551 N N . GLN A 1 195 ? 14.012 -7.943 -12.961 1.00 98.81 195 GLN A N 1
ATOM 1552 C CA . GLN A 1 195 ? 13.935 -6.846 -12.003 1.00 98.81 195 GLN A CA 1
ATOM 1553 C C . GLN A 1 195 ? 14.116 -7.400 -10.595 1.00 98.81 195 GLN A C 1
ATOM 1555 O O . GLN A 1 195 ? 13.217 -8.039 -10.065 1.00 98.81 195 GLN A O 1
ATOM 1560 N N . PHE A 1 196 ? 15.279 -7.154 -10.003 1.00 98.88 196 PHE A N 1
ATOM 1561 C CA . PHE A 1 196 ? 15.570 -7.517 -8.617 1.00 98.88 196 PHE A CA 1
ATOM 1562 C C . PHE A 1 196 ? 15.065 -6.415 -7.698 1.00 98.88 196 PHE A C 1
ATOM 1564 O O . PHE A 1 196 ? 15.286 -5.241 -8.006 1.00 98.88 196 PHE A O 1
ATOM 1571 N N . TYR A 1 197 ? 14.449 -6.766 -6.573 1.00 98.88 197 TYR A N 1
ATOM 1572 C CA . TYR A 1 197 ? 13.926 -5.778 -5.631 1.00 98.88 197 TYR A CA 1
ATOM 1573 C C . TYR A 1 197 ? 14.003 -6.216 -4.170 1.00 98.88 197 TYR A C 1
ATOM 1575 O O . TYR A 1 197 ? 14.059 -7.406 -3.845 1.00 98.88 197 TYR A O 1
ATOM 1583 N N . ASN A 1 198 ? 13.988 -5.212 -3.294 1.00 98.88 198 ASN A N 1
ATOM 1584 C CA . ASN A 1 198 ? 13.692 -5.357 -1.878 1.00 98.88 198 ASN A CA 1
ATOM 1585 C C . ASN A 1 198 ? 12.731 -4.243 -1.452 1.00 98.88 198 ASN A C 1
ATOM 1587 O O . ASN A 1 198 ? 13.027 -3.063 -1.651 1.00 98.88 198 ASN A O 1
ATOM 1591 N N . ASP A 1 199 ? 11.607 -4.631 -0.859 1.00 98.75 199 ASP A N 1
ATOM 1592 C CA . ASP A 1 199 ? 10.585 -3.725 -0.352 1.00 98.75 199 ASP A CA 1
ATOM 1593 C C . ASP A 1 199 ? 10.399 -3.978 1.146 1.00 98.75 199 ASP A C 1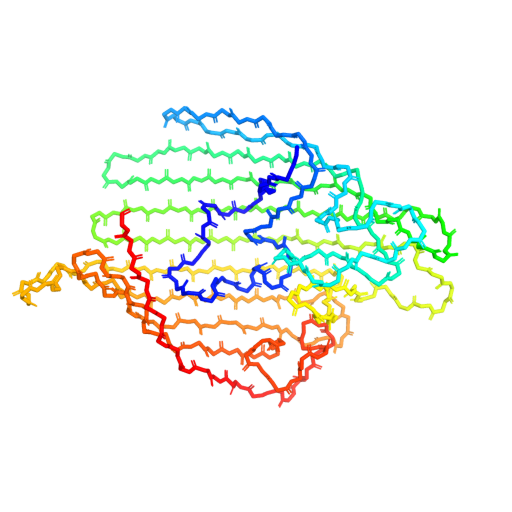
ATOM 1595 O O . ASP A 1 199 ? 10.073 -5.088 1.565 1.00 98.75 199 ASP A O 1
ATOM 1599 N N . PHE A 1 200 ? 10.609 -2.951 1.961 1.00 98.81 200 PHE A N 1
ATOM 1600 C CA . PHE A 1 200 ? 10.484 -3.016 3.412 1.00 98.81 200 PHE A CA 1
ATOM 1601 C C . PHE A 1 200 ? 9.428 -2.039 3.912 1.00 98.81 200 PHE A C 1
ATOM 1603 O O . PHE A 1 200 ? 9.284 -0.934 3.380 1.00 98.81 200 PHE A O 1
ATOM 1610 N N . ALA A 1 201 ? 8.730 -2.427 4.974 1.00 98.69 201 ALA A N 1
ATOM 1611 C CA . ALA A 1 201 ? 7.904 -1.521 5.740 1.00 98.69 201 ALA A CA 1
ATOM 1612 C C . ALA A 1 201 ? 7.793 -1.871 7.217 1.00 98.69 201 ALA A C 1
ATOM 1614 O O . ALA A 1 201 ? 7.998 -3.008 7.645 1.00 98.69 201 ALA A O 1
ATOM 1615 N N . TYR A 1 202 ? 7.462 -0.835 7.976 1.00 98.50 202 TYR A N 1
ATOM 1616 C CA . TYR A 1 202 ? 7.381 -0.819 9.422 1.00 98.50 202 TYR A CA 1
ATOM 1617 C C . TYR A 1 202 ? 6.172 0.009 9.856 1.00 98.50 202 TYR A C 1
ATOM 1619 O O . TYR A 1 202 ? 6.058 1.180 9.491 1.00 98.50 202 TYR A O 1
ATOM 1627 N N . MET A 1 203 ? 5.311 -0.599 10.664 1.00 98.75 203 MET A N 1
ATOM 1628 C CA . MET A 1 203 ? 4.167 0.037 11.301 1.00 98.75 203 MET A CA 1
ATOM 1629 C C . MET A 1 203 ? 4.448 0.197 12.791 1.00 98.75 203 MET A C 1
ATOM 1631 O O . MET A 1 203 ? 4.441 -0.777 13.546 1.00 98.75 203 MET A O 1
ATOM 1635 N N . GLN A 1 204 ? 4.672 1.441 13.201 1.00 98.75 204 GLN A N 1
ATOM 1636 C CA . GLN A 1 204 ? 4.820 1.826 14.594 1.00 98.75 204 GLN A CA 1
ATOM 1637 C C . GLN A 1 204 ? 3.448 2.106 15.203 1.00 98.75 204 GLN A C 1
ATOM 1639 O O . GLN A 1 204 ? 2.814 3.114 14.875 1.00 98.75 204 GLN A O 1
ATOM 1644 N N . LYS A 1 205 ? 3.023 1.268 16.139 1.00 98.56 205 LYS A N 1
ATOM 1645 C CA . LYS A 1 205 ? 1.721 1.381 16.801 1.00 98.56 205 LYS A CA 1
ATOM 1646 C C . LYS A 1 205 ? 1.824 2.346 17.978 1.00 98.56 205 LYS A C 1
ATOM 1648 O O . LYS A 1 205 ? 2.827 2.359 18.691 1.00 98.56 205 LYS A O 1
ATOM 1653 N N . LYS A 1 206 ? 0.815 3.197 18.180 1.00 98.31 206 LYS A N 1
ATOM 1654 C CA . LYS A 1 206 ? 0.843 4.207 19.258 1.00 98.31 206 LYS A CA 1
ATOM 1655 C C . LYS A 1 206 ? 0.244 3.719 20.573 1.00 98.31 206 LYS A C 1
ATOM 1657 O O . LYS A 1 206 ? 0.614 4.240 21.625 1.00 98.31 206 LYS A O 1
ATOM 1662 N N . ALA A 1 207 ? -0.658 2.742 20.525 1.00 97.94 207 ALA A N 1
ATOM 1663 C CA . ALA A 1 207 ? -1.310 2.210 21.713 1.00 97.94 207 ALA A CA 1
ATOM 1664 C C . ALA A 1 207 ? -0.303 1.547 22.670 1.00 97.94 207 ALA A C 1
ATOM 1666 O O . ALA A 1 207 ? 0.597 0.808 22.266 1.00 97.94 207 ALA A O 1
ATOM 1667 N N . SER A 1 208 ? -0.456 1.817 23.968 1.00 96.69 208 SER A N 1
ATOM 1668 C CA . SER A 1 208 ? 0.433 1.267 24.993 1.00 96.69 208 SER A CA 1
ATOM 1669 C C . SER A 1 208 ? 0.309 -0.254 25.070 1.00 96.69 208 SER A C 1
ATOM 1671 O O . SER A 1 208 ? -0.790 -0.797 25.133 1.00 96.69 208 SER A O 1
ATOM 1673 N N . GLY A 1 209 ? 1.448 -0.945 25.102 1.00 95.94 209 GLY A N 1
ATOM 1674 C CA . GLY A 1 209 ? 1.499 -2.406 25.168 1.00 95.94 209 GLY A CA 1
ATOM 1675 C C . GLY A 1 209 ? 1.272 -3.116 23.831 1.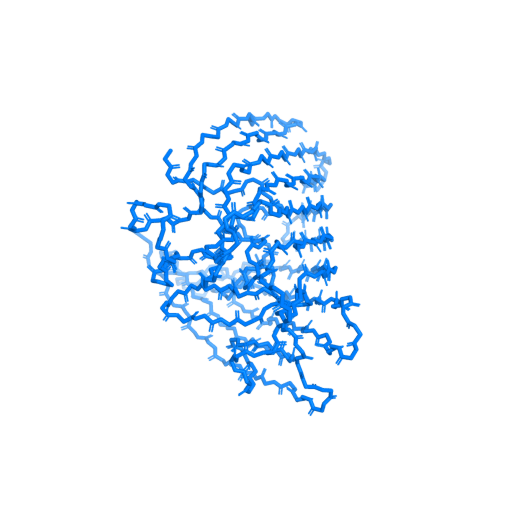00 95.94 209 GLY A C 1
ATOM 1676 O O . GLY A 1 209 ? 1.358 -4.343 23.803 1.00 95.94 209 GLY A O 1
ATOM 1677 N N . PHE A 1 210 ? 1.026 -2.382 22.739 1.00 97.94 210 PHE A N 1
ATOM 1678 C CA . PHE A 1 210 ? 1.001 -2.963 21.399 1.00 97.94 210 PHE A CA 1
ATOM 1679 C C . PHE A 1 210 ? 2.431 -3.187 20.906 1.00 97.94 210 PHE A C 1
ATOM 1681 O O . PHE A 1 210 ? 3.345 -2.425 21.227 1.00 97.94 210 PHE A O 1
ATOM 1688 N N . THR A 1 211 ? 2.627 -4.246 20.124 1.00 97.56 211 THR A N 1
ATOM 1689 C CA . THR A 1 211 ? 3.919 -4.563 19.506 1.00 97.56 211 THR A CA 1
ATOM 1690 C C . THR A 1 211 ? 3.868 -4.263 18.020 1.00 97.56 211 THR A C 1
ATOM 1692 O O . THR A 1 211 ? 2.956 -4.720 17.338 1.00 97.56 211 THR A O 1
ATOM 1695 N N . ASP A 1 212 ? 4.857 -3.536 17.515 1.00 98.06 212 ASP A N 1
ATOM 1696 C CA . ASP A 1 212 ? 4.930 -3.106 16.120 1.00 98.06 212 ASP A CA 1
ATOM 1697 C C . ASP A 1 212 ? 4.925 -4.252 15.095 1.00 98.06 212 ASP A C 1
ATOM 1699 O O . ASP A 1 212 ? 5.257 -5.402 15.408 1.00 98.06 212 ASP A O 1
ATOM 1703 N N . SER A 1 213 ? 4.589 -3.896 13.853 1.00 98.50 213 SER A N 1
ATOM 1704 C CA . SER A 1 213 ? 4.504 -4.810 12.713 1.00 98.50 213 SER A CA 1
ATOM 1705 C C . SER A 1 213 ? 5.533 -4.465 11.640 1.00 98.50 213 SER A C 1
ATOM 1707 O O . SER A 1 213 ? 5.841 -3.295 11.404 1.00 98.50 213 SER A O 1
ATOM 1709 N N . TYR A 1 214 ? 6.054 -5.484 10.961 1.00 98.31 214 TYR A N 1
ATOM 1710 C CA . TYR A 1 214 ? 7.038 -5.324 9.892 1.00 98.31 214 TYR A CA 1
ATOM 1711 C C . TYR A 1 214 ? 6.736 -6.247 8.719 1.00 98.31 214 TYR A C 1
ATOM 1713 O O . TYR A 1 214 ? 6.225 -7.353 8.897 1.00 98.31 214 TYR A O 1
ATOM 1721 N N . MET A 1 215 ? 7.142 -5.810 7.531 1.00 98.56 215 MET A N 1
ATOM 1722 C CA . MET A 1 215 ? 7.105 -6.592 6.302 1.00 98.56 215 MET A CA 1
ATOM 1723 C C . MET A 1 215 ? 8.401 -6.372 5.522 1.00 98.56 215 MET A C 1
ATOM 1725 O O . MET A 1 215 ? 8.861 -5.241 5.376 1.00 98.56 215 MET A O 1
ATOM 1729 N N . ASN A 1 216 ? 8.994 -7.444 5.005 1.00 98.62 216 ASN A N 1
ATOM 1730 C CA . ASN A 1 216 ? 10.079 -7.379 4.033 1.00 98.62 216 ASN A CA 1
ATOM 1731 C C . ASN A 1 216 ? 9.798 -8.365 2.901 1.00 98.62 216 ASN A C 1
ATOM 1733 O O . ASN A 1 216 ? 9.581 -9.548 3.161 1.00 98.62 216 ASN A O 1
ATOM 1737 N N . VAL A 1 217 ? 9.847 -7.900 1.658 1.00 98.75 217 VAL A N 1
ATOM 1738 C CA . VAL A 1 217 ? 9.769 -8.764 0.482 1.00 98.75 217 VAL A CA 1
ATOM 1739 C C . VAL A 1 217 ? 11.018 -8.575 -0.356 1.00 98.75 217 VAL A C 1
ATOM 1741 O O . VAL A 1 217 ? 11.307 -7.480 -0.833 1.00 98.75 217 VAL A O 1
ATOM 1744 N N . THR A 1 218 ? 11.764 -9.659 -0.544 1.00 98.81 218 THR A N 1
ATOM 1745 C CA . THR A 1 218 ? 12.872 -9.716 -1.502 1.00 98.81 218 THR A CA 1
ATOM 1746 C C . THR A 1 218 ? 12.469 -10.617 -2.645 1.00 98.81 218 THR A C 1
ATOM 1748 O O . THR A 1 218 ? 11.990 -11.726 -2.406 1.00 98.81 218 THR A O 1
ATOM 1751 N N . GLY A 1 219 ? 12.704 -10.186 -3.877 1.00 98.62 219 GLY A N 1
ATOM 1752 C CA . GLY A 1 219 ? 12.305 -10.998 -5.011 1.00 98.62 219 GLY A CA 1
ATOM 1753 C C . GLY A 1 219 ? 12.879 -10.566 -6.343 1.00 98.62 219 GLY A C 1
ATOM 1754 O O . GLY A 1 219 ? 13.751 -9.694 -6.440 1.00 98.62 219 GLY A O 1
ATOM 1755 N N . ILE A 1 220 ? 12.399 -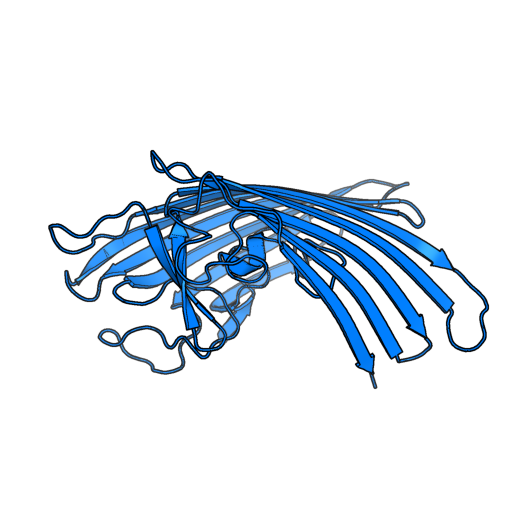11.262 -7.370 1.00 98.81 220 ILE A N 1
ATOM 1756 C CA . ILE A 1 220 ? 12.732 -11.016 -8.767 1.00 98.81 220 ILE A CA 1
ATOM 1757 C C . ILE A 1 220 ? 11.456 -11.100 -9.596 1.00 98.81 220 ILE A C 1
ATOM 1759 O O . ILE A 1 220 ? 10.761 -12.116 -9.571 1.00 98.81 220 ILE A O 1
ATOM 1763 N N . LEU A 1 221 ? 11.210 -10.074 -10.403 1.00 98.62 221 LEU A N 1
ATOM 1764 C CA . LEU A 1 221 ? 10.236 -10.116 -11.484 1.00 98.62 221 LEU A CA 1
ATOM 1765 C C . LEU A 1 221 ? 10.952 -10.503 -12.778 1.00 98.62 221 LEU A C 1
ATOM 1767 O O . LEU A 1 221 ? 11.852 -9.804 -13.250 1.00 98.62 221 LEU A O 1
ATOM 1771 N N . VAL A 1 222 ? 10.534 -11.624 -13.356 1.00 98.75 222 VAL A N 1
ATOM 1772 C CA . VAL A 1 222 ? 11.011 -12.134 -14.640 1.00 98.75 222 VAL A CA 1
ATOM 1773 C C . VAL A 1 222 ? 10.027 -11.729 -15.729 1.00 98.75 222 VAL A C 1
ATOM 1775 O O . VAL A 1 222 ? 8.852 -12.093 -15.673 1.00 98.75 222 VAL A O 1
ATOM 1778 N N . SER A 1 223 ? 10.507 -10.999 -16.734 1.00 98.38 223 SER A N 1
ATOM 1779 C CA . SER A 1 223 ? 9.722 -10.647 -17.922 1.00 98.38 223 SER A CA 1
ATOM 1780 C C . SER A 1 223 ? 10.101 -11.554 -19.089 1.00 98.38 223 SER A C 1
ATOM 1782 O O . SER A 1 223 ? 11.270 -11.603 -19.483 1.00 98.38 223 SER A O 1
ATOM 1784 N N . ALA A 1 224 ? 9.116 -12.264 -19.644 1.00 98.06 224 ALA A N 1
ATOM 1785 C CA . ALA A 1 224 ? 9.291 -13.207 -20.739 1.00 98.06 224 ALA A CA 1
ATOM 1786 C C . ALA A 1 224 ? 8.182 -13.078 -21.799 1.00 98.06 224 ALA A C 1
ATOM 1788 O O . ALA A 1 224 ? 7.157 -13.763 -21.746 1.00 98.06 224 ALA A O 1
ATOM 1789 N N . GLY A 1 225 ? 8.374 -12.184 -22.773 1.00 95.25 225 GLY A N 1
ATOM 1790 C CA . GLY A 1 225 ? 7.322 -11.813 -23.723 1.00 95.25 225 GLY A CA 1
ATOM 1791 C C . GLY A 1 225 ? 6.093 -11.269 -22.990 1.00 95.25 225 GLY A C 1
ATOM 1792 O O . GLY A 1 225 ? 6.187 -10.275 -22.280 1.00 95.25 225 GLY A O 1
ATOM 1793 N N . ASN A 1 226 ? 4.964 -11.961 -23.12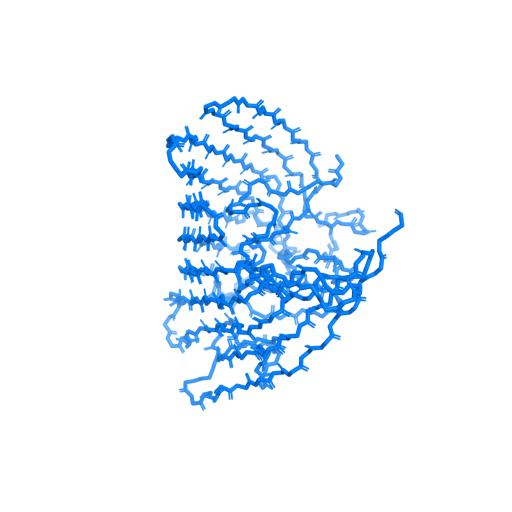7 1.00 96.12 226 ASN A N 1
ATOM 1794 C CA . ASN A 1 226 ? 3.695 -11.616 -22.478 1.00 96.12 226 ASN A CA 1
ATOM 1795 C C . ASN A 1 226 ? 3.539 -12.203 -21.063 1.00 96.12 226 ASN A C 1
ATOM 1797 O O . ASN A 1 226 ? 2.512 -11.994 -20.417 1.00 96.12 226 ASN A O 1
ATOM 1801 N N . VAL A 1 227 ? 4.523 -12.976 -20.594 1.00 97.69 227 VAL A N 1
ATOM 1802 C CA . VAL A 1 227 ? 4.512 -13.604 -19.272 1.00 97.69 227 VAL A CA 1
ATOM 1803 C C . VAL A 1 227 ? 5.355 -12.779 -18.309 1.00 97.69 227 VAL A C 1
ATOM 1805 O O . VAL A 1 227 ? 6.530 -12.514 -18.565 1.00 97.69 227 VAL A O 1
ATOM 1808 N N . TYR A 1 228 ? 4.767 -12.423 -17.175 1.00 98.00 228 TYR A N 1
ATOM 1809 C CA . TYR A 1 228 ? 5.424 -11.740 -16.068 1.00 98.00 228 TYR A CA 1
ATOM 1810 C C . TYR A 1 228 ? 5.327 -12.641 -14.847 1.00 98.00 228 TYR A C 1
ATOM 1812 O O . TYR A 1 228 ? 4.236 -13.071 -14.479 1.00 98.00 228 TYR A O 1
ATOM 1820 N N . THR A 1 229 ? 6.463 -13.008 -14.259 1.00 98.50 229 THR A N 1
ATOM 1821 C CA . THR A 1 229 ? 6.493 -13.933 -13.120 1.00 98.50 229 THR A CA 1
ATOM 1822 C C . THR A 1 229 ? 7.252 -13.337 -11.950 1.00 98.50 229 THR A C 1
ATOM 1824 O O . THR A 1 229 ? 8.442 -13.049 -12.075 1.00 98.50 229 THR A O 1
ATOM 1827 N N . TYR A 1 230 ? 6.571 -13.184 -10.820 1.00 98.50 230 TYR A N 1
ATOM 1828 C CA . TYR A 1 230 ? 7.170 -12.787 -9.552 1.00 98.50 230 TYR A CA 1
ATOM 1829 C C . TYR A 1 230 ? 7.679 -14.019 -8.813 1.00 98.50 230 TYR A C 1
ATOM 1831 O O . TYR A 1 230 ? 6.960 -15.010 -8.696 1.00 98.50 230 TYR A O 1
ATOM 1839 N N . PHE A 1 231 ? 8.901 -13.936 -8.298 1.00 98.69 231 PHE A N 1
ATOM 1840 C CA . PHE A 1 231 ? 9.478 -14.887 -7.355 1.00 98.69 231 PHE A CA 1
ATOM 1841 C C . PHE A 1 231 ? 9.781 -14.131 -6.067 1.00 98.69 231 PHE A C 1
ATOM 1843 O O . PHE A 1 231 ? 10.770 -13.402 -6.000 1.00 98.69 231 PHE A O 1
ATOM 1850 N N . ASP A 1 232 ? 8.927 -14.302 -5.064 1.00 98.56 232 ASP A N 1
ATOM 1851 C CA . ASP A 1 232 ? 8.948 -13.517 -3.835 1.00 98.56 232 ASP A CA 1
ATOM 1852 C C . ASP A 1 232 ? 9.288 -14.378 -2.624 1.00 98.56 232 ASP A C 1
ATOM 1854 O O . ASP A 1 232 ? 8.701 -15.438 -2.401 1.00 98.56 232 ASP A O 1
ATOM 1858 N N . TYR A 1 233 ? 10.194 -13.874 -1.793 1.00 98.44 233 TYR A N 1
ATOM 1859 C CA . TYR A 1 233 ? 10.332 -14.275 -0.401 1.00 98.44 233 TYR A CA 1
ATOM 1860 C C . TYR A 1 233 ? 9.782 -13.145 0.471 1.00 98.44 233 TYR A C 1
ATOM 1862 O O . TYR A 1 233 ? 10.450 -12.128 0.674 1.00 98.44 233 TYR A O 1
ATOM 1870 N N . ALA A 1 234 ? 8.548 -13.313 0.943 1.00 98.31 234 ALA A N 1
ATOM 1871 C CA . ALA A 1 234 ? 7.848 -12.343 1.774 1.00 98.31 234 ALA A CA 1
ATOM 1872 C C . ALA A 1 234 ? 7.909 -12.773 3.237 1.00 98.31 234 ALA A C 1
ATOM 1874 O O . ALA A 1 234 ? 7.447 -13.859 3.576 1.00 98.31 234 ALA A O 1
ATOM 1875 N N . ALA A 1 235 ? 8.464 -11.930 4.099 1.00 98.00 235 ALA A N 1
ATOM 1876 C CA . ALA A 1 235 ? 8.581 -12.168 5.528 1.00 98.00 235 ALA A CA 1
ATOM 1877 C C . ALA A 1 235 ? 7.860 -11.076 6.321 1.00 98.00 235 ALA A C 1
ATOM 1879 O O . ALA A 1 235 ? 7.936 -9.898 5.969 1.00 98.00 235 ALA A O 1
ATOM 1880 N N . GLY A 1 236 ? 7.189 -11.461 7.402 1.00 97.88 236 GLY A N 1
ATOM 1881 C CA . GLY A 1 236 ? 6.491 -10.546 8.296 1.00 97.88 236 GLY A CA 1
ATOM 1882 C C . GLY A 1 236 ? 6.764 -10.843 9.765 1.00 97.88 236 GLY A C 1
ATOM 1883 O O . GLY A 1 236 ? 7.020 -11.984 10.148 1.00 97.88 236 GLY A O 1
ATOM 1884 N N . TYR A 1 237 ? 6.704 -9.800 10.585 1.00 97.44 237 TYR A N 1
ATOM 1885 C CA . TYR A 1 237 ? 6.716 -9.867 12.046 1.00 97.44 237 TYR A CA 1
ATOM 1886 C C . TYR A 1 237 ? 5.468 -9.152 12.545 1.00 97.44 237 TYR A C 1
ATOM 1888 O O . TYR A 1 237 ? 5.253 -8.008 12.139 1.00 97.44 237 TYR A O 1
ATOM 1896 N N . ASN A 1 238 ? 4.663 -9.810 13.388 1.00 97.31 238 ASN A N 1
ATOM 1897 C CA . ASN A 1 238 ? 3.325 -9.334 13.762 1.00 97.31 238 ASN A CA 1
ATOM 1898 C C . ASN A 1 238 ? 2.547 -8.879 12.521 1.00 97.31 238 ASN A C 1
ATOM 1900 O O . ASN A 1 238 ? 2.227 -7.704 12.363 1.00 97.31 238 ASN A O 1
ATOM 1904 N N . HIS A 1 239 ? 2.325 -9.791 11.582 1.00 97.25 239 HIS A N 1
ATOM 1905 C CA . HIS A 1 239 ? 1.745 -9.455 10.288 1.00 97.25 239 HIS A CA 1
ATOM 1906 C C . HIS A 1 239 ? 0.623 -10.431 9.974 1.00 97.25 239 HIS A C 1
ATOM 1908 O O . HIS A 1 239 ? 0.920 -11.547 9.572 1.00 97.25 239 HIS A O 1
ATOM 1914 N N . SER A 1 240 ? -0.647 -10.032 10.052 1.00 95.25 240 SER A N 1
ATOM 1915 C CA . SER A 1 240 ? -1.778 -10.977 9.974 1.00 95.25 240 SER A CA 1
ATOM 1916 C C . SER A 1 240 ? -1.753 -11.905 8.748 1.00 95.25 240 SER A C 1
ATOM 1918 O O . SER A 1 240 ? -2.182 -13.051 8.818 1.00 95.25 240 SER A O 1
ATOM 1920 N N . TRP A 1 241 ? -1.185 -11.452 7.626 1.00 93.88 241 TRP A N 1
ATOM 1921 C CA . TRP A 1 241 ? -1.070 -12.245 6.394 1.00 93.88 241 TRP A CA 1
ATOM 1922 C C . TRP A 1 241 ? 0.209 -13.063 6.225 1.00 93.88 241 TRP A C 1
ATOM 1924 O O . TRP A 1 241 ? 0.246 -13.928 5.355 1.00 93.88 241 TRP A O 1
ATOM 1934 N N . LEU A 1 242 ? 1.262 -12.796 6.994 1.00 93.75 242 LEU A N 1
ATOM 1935 C CA . LEU A 1 242 ? 2.565 -13.463 6.855 1.00 93.75 242 LEU A CA 1
ATOM 1936 C C . LEU A 1 242 ? 3.039 -14.112 8.159 1.00 93.75 242 LEU A C 1
ATOM 1938 O O . LEU A 1 242 ? 3.936 -14.941 8.094 1.00 93.75 242 LEU A O 1
ATOM 1942 N N . GLY A 1 243 ? 2.443 -13.729 9.287 1.00 80.94 243 GLY A N 1
ATOM 1943 C CA . GLY A 1 243 ? 2.706 -14.149 10.655 1.00 80.94 243 GLY A CA 1
ATOM 1944 C C . GLY A 1 243 ? 1.737 -15.212 11.163 1.00 80.94 243 GLY A C 1
ATOM 1945 O O . GLY A 1 243 ? 0.878 -15.714 10.431 1.00 80.94 243 GLY A O 1
ATOM 1946 N N . GLY A 1 244 ? 1.903 -15.536 12.445 1.00 77.00 244 GLY A N 1
ATOM 1947 C CA . GLY A 1 244 ? 1.260 -16.684 13.074 1.00 77.00 244 GLY A CA 1
ATOM 1948 C C . GLY A 1 244 ? -0.146 -16.425 13.610 1.00 77.00 244 GLY A C 1
ATOM 1949 O O . GLY A 1 244 ? -0.918 -17.380 13.712 1.00 77.00 244 GLY A O 1
ATOM 1950 N N . ASN A 1 245 ? -0.506 -15.176 13.945 1.00 90.31 245 ASN A N 1
ATOM 1951 C CA . ASN A 1 245 ? -1.865 -14.835 14.372 1.00 90.31 245 ASN A CA 1
ATOM 1952 C C . ASN A 1 245 ? -2.531 -13.885 13.378 1.00 90.31 245 ASN A C 1
ATOM 1954 O O . ASN A 1 245 ? -2.150 -12.734 13.232 1.00 90.31 245 ASN A O 1
ATOM 1958 N N . PHE A 1 246 ? -3.588 -14.352 12.725 1.00 93.00 246 PHE A N 1
ATOM 1959 C CA . PHE A 1 246 ? -4.326 -13.524 11.779 1.00 93.00 246 PHE A CA 1
ATOM 1960 C C . PHE A 1 246 ? -5.122 -12.395 12.465 1.00 93.00 246 PHE A C 1
ATOM 1962 O O . PHE A 1 246 ? -5.330 -11.344 11.868 1.00 93.00 246 PHE A O 1
ATOM 1969 N N . ILE A 1 247 ? -5.579 -12.596 13.705 1.00 95.38 247 ILE A N 1
ATOM 1970 C CA . ILE A 1 247 ? -6.634 -11.769 14.312 1.00 95.38 247 ILE A CA 1
ATOM 1971 C C . ILE A 1 247 ? -6.118 -10.407 14.782 1.00 95.38 247 ILE A C 1
ATOM 1973 O O . ILE A 1 247 ? -6.743 -9.403 14.467 1.00 95.38 247 ILE A O 1
ATOM 1977 N N . ASP A 1 248 ? -5.019 -10.360 15.534 1.00 96.19 248 ASP A N 1
ATOM 1978 C CA . ASP A 1 248 ? -4.591 -9.160 16.272 1.00 96.19 248 ASP A CA 1
ATOM 1979 C C . ASP A 1 248 ? -3.117 -8.787 16.043 1.00 96.19 248 ASP A C 1
ATOM 1981 O O . ASP A 1 248 ? -2.573 -7.913 16.722 1.00 96.19 248 ASP A O 1
ATOM 1985 N N . ASP A 1 249 ? -2.460 -9.401 15.055 1.00 96.94 249 ASP A N 1
ATOM 1986 C CA . ASP A 1 249 ? -1.056 -9.129 14.735 1.00 96.94 249 ASP A CA 1
ATOM 1987 C C . ASP A 1 249 ? -0.833 -7.668 14.311 1.00 96.94 249 ASP A C 1
ATOM 1989 O O . ASP A 1 249 ? 0.209 -7.097 14.628 1.00 96.94 249 ASP A O 1
ATOM 1993 N N . PHE A 1 250 ? -1.804 -7.015 13.663 1.00 97.88 250 PHE A N 1
ATOM 1994 C CA . PHE A 1 250 ? -1.738 -5.581 13.345 1.00 97.88 250 PHE A CA 1
ATOM 1995 C C . PHE A 1 250 ? -2.272 -4.659 14.455 1.00 97.88 250 PHE A C 1
ATOM 1997 O O . PHE A 1 250 ? -1.989 -3.460 14.418 1.00 97.88 250 PHE A O 1
ATOM 2004 N N . SER A 1 251 ? -2.950 -5.179 15.482 1.00 97.44 251 SER A N 1
ATOM 2005 C CA . SER A 1 251 ? -3.330 -4.435 16.691 1.00 97.44 251 SER A CA 1
ATOM 2006 C C . SER A 1 251 ? -2.352 -4.742 17.829 1.00 97.44 251 SER A C 1
ATOM 2008 O O . SER A 1 251 ? -1.184 -4.353 17.758 1.00 97.44 251 SER A O 1
ATOM 2010 N N . LYS A 1 252 ? -2.781 -5.459 18.865 1.00 97.31 252 LYS A N 1
ATOM 2011 C CA . LYS A 1 252 ? -1.997 -5.781 20.056 1.00 97.31 252 LYS A CA 1
ATOM 2012 C C . LYS A 1 252 ? -0.660 -6.434 19.712 1.00 97.31 252 LYS A C 1
ATOM 2014 O O . LYS A 1 252 ? 0.373 -6.063 20.278 1.00 97.31 252 LYS A O 1
ATOM 2019 N N . GLY A 1 253 ? -0.667 -7.351 18.749 1.00 95.94 253 GLY A N 1
ATOM 2020 C CA . GLY A 1 253 ? 0.492 -8.137 18.354 1.00 95.94 253 GLY A CA 1
ATOM 2021 C C . GLY A 1 253 ? 1.077 -8.962 19.499 1.00 95.94 253 GLY A C 1
ATOM 2022 O O . GLY A 1 253 ? 0.565 -9.017 20.621 1.00 95.94 253 GLY A O 1
ATOM 2023 N N . ASN A 1 254 ? 2.203 -9.609 19.215 1.00 95.31 254 ASN A N 1
ATOM 2024 C CA . ASN A 1 254 ? 2.922 -10.436 20.168 1.00 95.31 254 ASN A CA 1
ATOM 2025 C C . ASN A 1 254 ? 4.362 -9.916 20.347 1.00 95.31 254 ASN A C 1
ATOM 2027 O O . ASN A 1 254 ? 5.141 -9.928 19.390 1.00 95.31 254 ASN A O 1
ATOM 2031 N N . PRO A 1 255 ? 4.778 -9.529 21.570 1.00 94.31 255 PRO A N 1
ATOM 2032 C CA . PRO A 1 255 ? 6.146 -9.067 21.830 1.00 94.31 255 PRO A CA 1
ATOM 2033 C C . PRO A 1 255 ? 7.201 -10.161 21.608 1.00 94.31 255 PRO A C 1
ATOM 2035 O O . PRO A 1 255 ? 8.378 -9.869 21.407 1.00 94.31 255 PRO A O 1
ATOM 2038 N N . ASN A 1 256 ? 6.784 -11.428 21.624 1.00 94.81 256 ASN A N 1
ATOM 2039 C CA . ASN A 1 256 ? 7.627 -12.594 21.379 1.00 94.81 256 ASN A CA 1
ATOM 2040 C C . ASN A 1 256 ? 7.376 -13.212 19.996 1.00 94.81 256 ASN A C 1
ATOM 2042 O O . ASN A 1 256 ? 7.701 -14.387 19.788 1.00 94.81 256 ASN A O 1
ATOM 2046 N N . ALA A 1 257 ? 6.769 -12.464 19.068 1.00 94.94 257 ALA A N 1
ATOM 2047 C CA . ALA A 1 257 ? 6.593 -12.926 17.701 1.00 94.94 257 ALA A CA 1
ATOM 2048 C C . ALA A 1 257 ? 7.938 -13.308 17.075 1.00 94.94 257 ALA A C 1
ATOM 2050 O O . ALA A 1 257 ? 9.010 -12.817 17.442 1.00 94.94 257 ALA A O 1
ATOM 2051 N N . LYS A 1 258 ? 7.873 -14.216 16.110 1.00 95.19 258 LYS A N 1
ATOM 2052 C CA . LYS A 1 258 ? 9.000 -14.552 15.248 1.00 95.19 258 LYS A CA 1
ATOM 2053 C C . LYS A 1 258 ? 8.685 -14.052 13.853 1.00 95.19 258 LYS A C 1
ATOM 2055 O O . LYS A 1 258 ? 7.522 -13.903 13.493 1.00 95.19 258 LYS A O 1
ATOM 2060 N N . TRP A 1 259 ? 9.734 -13.808 13.079 1.00 95.88 259 TRP A N 1
ATOM 2061 C CA . TRP A 1 259 ? 9.560 -13.616 11.651 1.00 95.88 259 TRP A CA 1
ATOM 2062 C C . TRP A 1 259 ? 9.056 -14.912 11.037 1.00 95.88 259 TRP A C 1
ATOM 2064 O O . TRP A 1 259 ? 9.655 -15.973 11.226 1.00 95.88 259 TRP A O 1
ATOM 2074 N N . GLU A 1 260 ? 7.977 -14.799 10.288 1.00 96.69 260 GLU A N 1
ATOM 2075 C CA . GLU A 1 260 ? 7.434 -15.872 9.475 1.00 96.69 260 GLU A CA 1
ATOM 2076 C C . GLU A 1 260 ? 7.509 -15.452 8.016 1.00 96.69 260 GLU A C 1
ATOM 2078 O O . GLU A 1 260 ? 7.504 -14.262 7.698 1.00 96.69 260 GLU A O 1
ATOM 2083 N N . ALA A 1 261 ? 7.672 -16.427 7.127 1.00 96.12 261 ALA A N 1
ATOM 2084 C CA . ALA A 1 261 ? 7.912 -16.147 5.727 1.00 96.12 261 ALA A CA 1
ATOM 2085 C C . ALA A 1 261 ? 7.147 -17.090 4.812 1.00 96.12 261 ALA A C 1
ATOM 2087 O O . ALA A 1 261 ? 6.942 -18.268 5.113 1.00 96.12 261 ALA A O 1
ATOM 2088 N N . ARG A 1 262 ? 6.772 -16.557 3.654 1.00 95.62 262 ARG A N 1
ATOM 2089 C CA . ARG A 1 262 ? 6.146 -17.270 2.550 1.00 95.62 262 ARG A CA 1
ATOM 2090 C C . ARG A 1 262 ? 7.013 -17.115 1.314 1.00 95.62 262 ARG A C 1
ATOM 2092 O O . ARG A 1 262 ? 7.470 -16.021 0.990 1.00 95.62 262 ARG A O 1
ATOM 2099 N N . PHE A 1 263 ? 7.210 -18.224 0.618 1.00 97.25 263 PHE A N 1
ATOM 2100 C CA . PHE A 1 263 ? 7.751 -18.209 -0.730 1.00 97.25 263 PHE A CA 1
ATOM 2101 C C . PHE A 1 263 ? 6.591 -18.260 -1.724 1.00 97.25 263 PHE A C 1
ATOM 2103 O O . PHE A 1 263 ? 5.715 -19.116 -1.601 1.00 97.25 263 PHE A O 1
ATOM 2110 N N . ASN A 1 264 ? 6.579 -17.342 -2.685 1.00 97.44 264 ASN A N 1
ATOM 2111 C CA . ASN A 1 264 ? 5.503 -17.185 -3.654 1.00 97.44 264 ASN A CA 1
ATOM 2112 C C . ASN A 1 264 ? 6.058 -17.128 -5.073 1.00 97.44 264 ASN A C 1
ATOM 2114 O O . ASN A 1 264 ? 7.056 -16.460 -5.338 1.00 97.44 264 ASN A O 1
ATOM 2118 N N . ILE A 1 265 ? 5.368 -17.812 -5.983 1.00 98.25 265 ILE A N 1
ATOM 2119 C CA . ILE A 1 265 ? 5.579 -17.682 -7.419 1.00 98.25 265 ILE A CA 1
ATOM 2120 C C . ILE A 1 265 ? 4.241 -17.281 -8.026 1.00 98.25 265 ILE A C 1
ATOM 2122 O O . ILE A 1 265 ? 3.320 -18.097 -8.081 1.00 98.25 265 ILE A O 1
ATOM 2126 N N . ASN A 1 266 ? 4.133 -16.036 -8.481 1.00 97.94 266 ASN A N 1
ATOM 2127 C CA . ASN A 1 266 ? 2.941 -15.543 -9.164 1.00 97.94 266 ASN A CA 1
ATOM 2128 C C . ASN A 1 266 ? 3.224 -15.403 -10.661 1.00 97.94 266 ASN A C 1
ATOM 2130 O O . ASN A 1 266 ? 4.191 -14.749 -11.035 1.00 97.94 266 ASN A O 1
ATOM 2134 N N . ILE A 1 267 ? 2.391 -16.015 -11.507 1.00 97.75 267 ILE A N 1
ATOM 2135 C CA . ILE A 1 267 ? 2.543 -16.009 -12.968 1.00 97.75 267 ILE A CA 1
ATOM 2136 C C . ILE A 1 267 ? 1.358 -15.257 -13.579 1.00 97.75 267 ILE A C 1
ATOM 2138 O O . ILE A 1 267 ? 0.218 -15.705 -13.468 1.00 97.75 267 ILE A O 1
ATOM 2142 N N . GLY A 1 268 ? 1.636 -14.148 -14.262 1.00 96.69 268 GLY A N 1
ATOM 2143 C CA . GLY A 1 268 ? 0.672 -13.386 -15.052 1.00 96.69 268 GLY A CA 1
ATOM 2144 C C . GLY A 1 268 ? 0.942 -13.517 -16.550 1.00 96.69 268 GLY A C 1
ATOM 2145 O O . GLY A 1 268 ? 2.090 -13.444 -16.986 1.00 96.69 268 GLY A O 1
ATOM 2146 N N . TYR A 1 269 ? -0.115 -13.689 -17.345 1.00 96.06 269 TYR A N 1
ATOM 2147 C CA . TYR A 1 269 ? -0.069 -13.639 -18.808 1.00 96.06 269 TYR A CA 1
ATOM 2148 C C . TYR A 1 269 ? -0.951 -12.494 -19.304 1.00 96.06 269 TYR A C 1
ATOM 2150 O O . TYR A 1 269 ? -2.144 -12.465 -19.005 1.00 96.06 269 TYR A O 1
ATOM 2158 N N . TYR A 1 270 ? -0.365 -11.570 -20.062 1.00 92.12 270 TYR A N 1
ATOM 2159 C CA . TYR A 1 270 ? -1.041 -10.380 -20.576 1.00 92.12 270 TYR A CA 1
ATOM 2160 C C . TYR A 1 270 ? -1.254 -10.524 -22.087 1.00 92.12 270 TYR A C 1
ATOM 2162 O O . TYR A 1 270 ? -0.310 -10.817 -22.822 1.00 92.12 270 TYR A O 1
ATOM 2170 N N . PHE A 1 271 ? -2.496 -10.366 -22.544 1.00 91.06 271 PHE A N 1
ATOM 2171 C CA . PHE A 1 271 ? -2.895 -10.491 -23.950 1.00 91.06 271 PHE A CA 1
ATOM 2172 C C . PHE A 1 271 ? -3.208 -9.138 -24.585 1.00 91.06 271 PHE A C 1
ATOM 2174 O O . PHE A 1 271 ? -3.642 -8.223 -23.850 1.00 91.06 271 PHE A O 1
#

Secondary structure (DSSP, 8-state):
-EEE---SSSS-SSSSTT--TTGGGTSSS-EEEEEEEEEE-SSEEEEEEEEEESS-SS--SSSPPPS-SSS-EE-TTEEEEEEEEEEEEEEE-SSSEEEEEEEEEEEEEEETTT--EEEEEEEEEEEEEEETTEEEEEEEEEEEEE--PPTT--SSEEEEEETTEEEEEESEEEEEEEEEEEEEEEEETTEEEEEEEEEEEEEEE-STT---EEEEEEEEEEEETTEEEEEEEEEEES-TTTSS-TTTTBTT--TT---EEEEEEEEEE--

Foldseek 3Di:
DKDFFPADDPQALEDFDVGFLCQQQQRHNAIAAWDKDWDDDPFKIKMKIWGQWGDAPDDDDQDWGFLAANGWAFTDQKTWGGKIKMKMWGWDDDQKTKIWMKMKMKTWIQGNPVRDTWIKIKIKIKMWIGHPQKIKIKMKMWIATAGPDDPPDDRQWTWIHHNRDIAIAGRTKMKIKIKMWGWDADDPPQWGIKIWMKIKMKIGRDDPQADIKIKIKTWIWTGGPQKTKIWIKIKMWLRLVFFDHVHDSNGRRDPPTDIGIDTDIDIDGDD

Radius of gyration: 19.18 Å; chains: 1; bounding box: 47×38×53 Å

Sequence (271 aa):
GLTQVPFGIQQYNSHNWFFNLSYYVGMEDDHDMGVKYMHTGEKFEYQLAFFKNAEELRFGNNTETSPNRYSYDITGRNKEINQFNGKFIYKFGEAAATRLGFSLEYGGLYNLDTEEMGEHAAIAVHYEITHGTWNGKAQFIVASHNPENAEGTPRDAVTMAAYGTPYEVASDFNMYSLAISKNVGVAWGPVTNLQFYNDFAYMQKKASGFTDSYMNVTGILVSAGNVYTYFDYAAGYNHSWLGGNFIDDFSKGNPNAKWEARFNINIGYYF

pLDDT: mean 96.09, std 4.53, range [69.44, 98.94]